Protein AF-A0A7D8YEV7-F1 (afdb_monomer_lite)

Radius of gyration: 31.37 Å; chains: 1; bounding box: 106×40×107 Å

Structure (mmCIF, N/CA/C/O backbone):
data_AF-A0A7D8YEV7-F1
#
_entry.id   AF-A0A7D8YEV7-F1
#
loop_
_atom_site.group_PDB
_atom_site.id
_atom_site.type_symbol
_atom_site.label_atom_id
_atom_site.label_alt_id
_atom_site.label_comp_id
_atom_site.label_asym_id
_atom_site.label_entity_id
_atom_site.label_seq_id
_atom_site.pdbx_PDB_ins_code
_atom_site.Cartn_x
_atom_site.Cartn_y
_atom_site.Cartn_z
_atom_site.occupancy
_atom_site.B_iso_or_equiv
_atom_site.auth_seq_id
_atom_site.auth_comp_id
_atom_site.auth_asym_id
_atom_site.auth_atom_id
_atom_site.pdbx_PDB_model_num
ATOM 1 N N . MET A 1 1 ? 70.177 9.211 -31.926 1.00 50.34 1 MET A N 1
ATOM 2 C CA . MET A 1 1 ? 69.104 8.353 -31.381 1.00 50.34 1 MET A CA 1
ATOM 3 C C . MET A 1 1 ? 67.856 9.201 -31.429 1.00 50.34 1 MET A C 1
ATOM 5 O O . MET A 1 1 ? 67.597 9.926 -30.484 1.00 50.34 1 MET A O 1
ATOM 9 N N . ASP A 1 2 ? 67.185 9.219 -32.575 1.00 47.00 2 ASP A N 1
ATOM 10 C CA . ASP A 1 2 ? 66.066 10.121 -32.819 1.00 47.00 2 ASP A CA 1
ATOM 11 C C . ASP A 1 2 ? 64.893 9.353 -33.419 1.00 47.00 2 ASP A C 1
ATOM 13 O O . ASP A 1 2 ? 65.053 8.596 -34.374 1.00 47.00 2 ASP A O 1
ATOM 17 N N . GLN A 1 3 ? 63.742 9.628 -32.809 1.00 48.22 3 GLN A N 1
ATOM 18 C CA . GLN A 1 3 ? 62.422 9.726 -33.424 1.00 48.22 3 GLN A CA 1
ATOM 19 C C . GLN A 1 3 ? 61.813 8.424 -33.940 1.00 48.22 3 GLN A C 1
ATOM 21 O O . GLN A 1 3 ? 61.695 8.164 -35.135 1.00 48.22 3 GLN A O 1
ATOM 26 N N . GLY A 1 4 ? 61.315 7.648 -32.972 1.00 55.19 4 GLY A N 1
ATOM 27 C CA . GLY A 1 4 ? 60.188 6.753 -33.196 1.00 55.19 4 GLY A CA 1
ATOM 28 C C . GLY A 1 4 ? 58.985 7.562 -33.682 1.00 55.19 4 GLY A C 1
ATOM 29 O O . GLY A 1 4 ? 58.516 8.476 -33.009 1.00 55.19 4 GLY A O 1
ATOM 30 N N . THR A 1 5 ? 58.548 7.226 -34.885 1.00 62.34 5 THR A N 1
ATOM 31 C CA . THR A 1 5 ? 57.395 7.741 -35.613 1.00 62.34 5 THR A CA 1
ATOM 32 C C . THR A 1 5 ? 56.126 7.712 -34.762 1.00 62.34 5 THR A C 1
ATOM 34 O O . THR A 1 5 ? 55.562 6.651 -34.493 1.00 62.34 5 THR A O 1
ATOM 37 N N . SER A 1 6 ? 55.643 8.896 -34.381 1.00 62.72 6 SER A N 1
ATOM 38 C CA . SER A 1 6 ? 54.253 9.096 -33.978 1.00 62.72 6 SER A CA 1
ATOM 39 C C . SER A 1 6 ? 53.370 8.715 -35.162 1.00 62.72 6 SER A C 1
ATOM 41 O O . SER A 1 6 ? 53.312 9.421 -36.166 1.00 62.72 6 SER A O 1
ATOM 43 N N . ALA A 1 7 ? 52.738 7.547 -35.080 1.00 64.94 7 ALA A N 1
ATOM 44 C CA . ALA A 1 7 ? 51.663 7.178 -35.980 1.00 64.94 7 ALA A CA 1
ATOM 45 C C . ALA A 1 7 ? 50.478 8.093 -35.662 1.00 64.94 7 ALA A C 1
ATOM 47 O O . ALA A 1 7 ? 49.671 7.794 -34.781 1.00 64.94 7 ALA A O 1
ATOM 48 N N . ASP A 1 8 ? 50.417 9.234 -36.345 1.00 64.25 8 ASP A N 1
ATOM 49 C CA . ASP A 1 8 ? 49.258 10.112 -36.335 1.00 64.25 8 ASP A CA 1
ATOM 50 C C . ASP A 1 8 ? 48.075 9.315 -36.890 1.00 64.25 8 ASP A C 1
ATOM 52 O O . ASP A 1 8 ? 47.924 9.103 -38.095 1.00 64.25 8 ASP A O 1
ATOM 56 N N . GLY A 1 9 ? 47.276 8.778 -35.969 1.00 67.38 9 GLY A N 1
ATOM 57 C CA . GLY A 1 9 ? 46.066 8.032 -36.263 1.00 67.38 9 GLY A CA 1
ATOM 58 C C . GLY A 1 9 ? 45.050 8.957 -36.912 1.00 67.38 9 GLY A C 1
ATOM 59 O O . GLY A 1 9 ? 44.252 9.593 -36.225 1.00 67.38 9 GLY A O 1
ATOM 60 N N . VAL A 1 10 ? 45.083 9.031 -38.241 1.00 71.19 10 VAL A N 1
ATOM 61 C CA . VAL A 1 10 ? 44.036 9.656 -39.046 1.00 71.19 10 VAL A CA 1
ATOM 62 C C . VAL A 1 10 ? 42.760 8.856 -38.808 1.00 71.19 10 VAL A C 1
ATOM 64 O O . VAL A 1 10 ? 42.564 7.791 -39.389 1.00 71.19 10 VAL A O 1
ATOM 67 N N . ASN A 1 11 ? 41.907 9.340 -37.904 1.00 75.69 11 ASN A N 1
ATOM 68 C CA . ASN A 1 11 ? 40.571 8.793 -37.723 1.00 75.69 11 ASN A CA 1
ATOM 69 C C . ASN A 1 11 ? 39.794 9.047 -39.020 1.00 75.69 11 ASN A C 1
ATOM 71 O O . ASN A 1 11 ? 39.564 10.212 -39.350 1.00 75.69 11 ASN A O 1
ATOM 75 N N . PRO A 1 12 ? 39.400 8.007 -39.776 1.00 81.69 12 PRO A N 1
ATOM 76 C CA . PRO A 1 12 ? 38.602 8.216 -40.969 1.00 81.69 12 PRO A CA 1
ATOM 77 C C . PRO A 1 12 ? 37.263 8.812 -40.537 1.00 81.69 12 PRO A C 1
ATOM 79 O O . PRO A 1 12 ? 36.476 8.168 -39.839 1.00 81.69 12 PRO A O 1
ATOM 82 N N . GLU A 1 13 ? 37.010 10.063 -40.921 1.00 85.00 13 GLU A N 1
ATOM 83 C CA . GLU A 1 13 ? 35.717 10.688 -40.686 1.00 85.00 13 GLU A CA 1
ATOM 84 C C . GLU A 1 13 ? 34.653 9.897 -41.447 1.00 85.00 13 GLU A C 1
ATOM 86 O O . GLU A 1 13 ? 34.593 9.890 -42.677 1.00 85.00 13 GLU A O 1
ATOM 91 N N . LEU A 1 14 ? 33.819 9.178 -40.695 1.00 88.31 14 LEU A N 1
ATOM 92 C CA . LEU A 1 14 ? 32.700 8.436 -41.254 1.00 88.31 14 LEU A CA 1
ATOM 93 C C . LEU A 1 14 ? 31.792 9.395 -42.042 1.00 88.31 14 LEU A C 1
ATOM 95 O O . LEU A 1 14 ? 31.366 10.417 -41.486 1.00 88.31 14 LEU A O 1
ATOM 99 N N . PRO A 1 15 ? 31.434 9.057 -43.294 1.00 93.94 15 PRO A N 1
ATOM 100 C CA . PRO A 1 15 ? 30.550 9.882 -44.101 1.00 93.94 15 PRO A CA 1
ATOM 101 C C . PRO A 1 15 ? 29.225 10.164 -43.382 1.00 93.94 15 PRO A C 1
ATOM 103 O O . PRO A 1 15 ? 28.629 9.274 -42.773 1.00 93.94 15 PRO A O 1
ATOM 106 N N . TRP A 1 16 ? 28.728 11.399 -43.473 1.00 94.44 16 TRP A N 1
ATOM 107 C CA . TRP A 1 16 ? 27.540 11.859 -42.738 1.00 94.44 16 TRP A CA 1
ATOM 108 C C . TRP A 1 16 ? 26.279 11.005 -42.977 1.00 94.44 16 TRP A C 1
ATOM 110 O O . TRP A 1 16 ? 25.460 10.857 -42.069 1.00 94.44 16 TRP A O 1
ATOM 120 N N . TYR A 1 17 ? 26.137 10.388 -44.154 1.00 94.12 17 TYR A N 1
ATOM 121 C CA . TYR A 1 17 ? 24.987 9.542 -44.489 1.00 94.12 17 TYR A CA 1
ATOM 122 C C . TYR A 1 17 ? 24.931 8.241 -43.670 1.00 94.12 17 TYR A C 1
ATOM 124 O O . TYR A 1 17 ? 23.837 7.759 -43.384 1.00 94.12 17 TYR A O 1
ATOM 132 N N . TRP A 1 18 ? 26.070 7.702 -43.211 1.00 95.44 18 TRP A N 1
ATOM 133 C CA . TRP A 1 18 ? 26.092 6.534 -42.318 1.00 95.44 18 TRP A CA 1
ATOM 134 C C . TRP A 1 18 ? 25.473 6.846 -40.956 1.00 95.44 18 TRP A C 1
ATOM 136 O O . TRP A 1 18 ? 24.795 5.998 -40.374 1.00 95.44 18 TRP A O 1
ATOM 146 N N . LYS A 1 19 ? 25.641 8.082 -40.469 1.00 93.12 19 LYS A N 1
ATOM 147 C CA . LYS A 1 19 ? 25.003 8.544 -39.228 1.00 93.12 19 LYS A CA 1
ATOM 148 C C . LYS A 1 19 ? 23.480 8.576 -39.386 1.00 93.12 19 LYS A C 1
ATOM 150 O O . LYS A 1 19 ? 22.769 8.078 -38.518 1.00 93.12 19 LYS A O 1
ATOM 155 N N . LEU A 1 20 ? 22.980 9.093 -40.513 1.00 95.81 20 LEU A N 1
ATOM 156 C CA . LEU A 1 20 ? 21.541 9.114 -40.803 1.00 95.81 20 LEU A CA 1
ATOM 157 C C . LEU A 1 20 ? 20.961 7.712 -40.976 1.00 95.81 20 LEU A C 1
ATOM 159 O O . LEU A 1 20 ? 19.892 7.428 -40.442 1.00 95.81 20 LEU A O 1
ATOM 163 N N . PHE A 1 21 ? 21.678 6.830 -41.671 1.00 96.38 21 PHE A N 1
ATOM 164 C CA . PHE A 1 21 ? 21.272 5.438 -41.825 1.00 96.38 21 PHE A CA 1
ATOM 165 C C . PHE A 1 21 ? 21.187 4.724 -40.469 1.00 96.38 21 PHE A C 1
ATOM 167 O O . PHE A 1 21 ? 20.201 4.045 -40.190 1.00 96.38 21 PHE A O 1
ATOM 174 N N . GLY A 1 22 ? 22.167 4.950 -39.587 1.00 96.38 22 GLY A N 1
ATOM 175 C CA . GLY A 1 22 ? 22.148 4.434 -38.219 1.00 96.38 22 GLY A CA 1
ATOM 176 C C . GLY A 1 22 ? 20.935 4.916 -37.418 1.00 96.38 22 GLY A C 1
ATOM 177 O O . GLY A 1 22 ? 20.276 4.108 -36.770 1.00 96.38 22 GLY A O 1
ATOM 178 N N . ILE A 1 23 ? 20.588 6.205 -37.506 1.00 96.38 23 ILE A N 1
ATOM 179 C CA . ILE A 1 23 ? 19.400 6.763 -36.835 1.00 96.38 23 ILE A CA 1
ATOM 180 C C . ILE A 1 23 ? 18.112 6.160 -37.406 1.00 96.38 23 ILE A C 1
ATOM 182 O O . ILE A 1 23 ? 17.235 5.755 -36.643 1.00 96.38 23 ILE A O 1
ATOM 186 N N . LEU A 1 24 ? 18.005 6.065 -38.734 1.00 97.50 24 LEU A N 1
ATOM 187 C CA . LEU A 1 24 ? 16.831 5.511 -39.406 1.00 97.50 24 LEU A CA 1
ATOM 188 C C . LEU A 1 24 ? 16.603 4.039 -39.030 1.00 97.50 24 LEU A C 1
ATOM 190 O O . LEU A 1 24 ? 15.460 3.637 -38.830 1.00 97.50 24 LEU A O 1
ATOM 194 N N . LEU A 1 25 ? 17.678 3.257 -38.880 1.00 97.06 25 LEU A N 1
ATOM 195 C CA . LEU A 1 25 ? 17.616 1.859 -38.444 1.00 97.06 25 LEU A CA 1
ATOM 196 C C . LEU A 1 25 ? 17.337 1.724 -36.936 1.00 97.06 25 LEU A C 1
ATOM 198 O O . LEU A 1 25 ? 16.612 0.824 -36.517 1.00 97.06 25 LEU A O 1
ATOM 202 N N . ALA A 1 26 ? 17.884 2.621 -36.112 1.00 97.12 26 ALA A N 1
ATOM 203 C CA . ALA A 1 26 ? 17.688 2.601 -34.663 1.00 97.12 26 ALA A CA 1
ATOM 204 C C . ALA A 1 26 ? 16.265 3.008 -34.252 1.00 97.12 26 ALA A C 1
ATOM 206 O O . ALA A 1 26 ? 15.732 2.479 -33.278 1.00 97.12 26 ALA A O 1
ATOM 207 N N . LEU A 1 27 ? 15.626 3.918 -34.991 1.00 97.25 27 LEU A N 1
ATOM 208 C CA . LEU A 1 27 ? 14.299 4.443 -34.667 1.00 97.25 27 LEU A CA 1
ATOM 209 C C . LEU A 1 27 ? 13.210 3.359 -34.501 1.00 97.25 27 LEU A C 1
ATOM 211 O O . LEU A 1 27 ? 12.571 3.347 -33.445 1.00 97.25 27 LEU A O 1
ATOM 215 N N . PRO A 1 28 ? 12.991 2.415 -35.441 1.00 97.31 28 PRO A N 1
ATOM 216 C CA . PRO A 1 28 ? 12.002 1.353 -35.251 1.00 97.31 28 PRO A CA 1
ATOM 217 C C . PRO A 1 28 ? 12.353 0.435 -34.074 1.00 97.31 28 PRO A C 1
ATOM 219 O O . PRO A 1 28 ? 11.456 0.018 -33.345 1.00 97.31 28 PRO A O 1
ATOM 222 N N . ILE A 1 29 ? 13.641 0.172 -33.826 1.00 97.56 29 ILE A N 1
ATOM 223 C CA . ILE A 1 29 ? 14.089 -0.641 -32.685 1.00 97.56 29 ILE A CA 1
ATOM 224 C C . ILE A 1 29 ? 13.716 0.049 -31.369 1.00 97.56 29 ILE A C 1
ATOM 226 O O . ILE A 1 29 ? 13.117 -0.571 -30.491 1.00 97.56 29 ILE A O 1
ATOM 230 N N . VAL A 1 30 ? 14.005 1.347 -31.245 1.00 97.62 30 VAL A N 1
ATOM 231 C CA . VAL A 1 30 ? 13.650 2.144 -30.062 1.00 97.62 30 VAL A CA 1
ATOM 232 C C . VAL A 1 30 ? 12.132 2.172 -29.852 1.00 97.62 30 VAL A C 1
ATOM 234 O O . VAL A 1 30 ? 11.673 2.024 -28.719 1.00 97.62 30 VAL A O 1
ATOM 237 N N . LEU A 1 31 ? 11.339 2.305 -30.920 1.00 97.88 31 LEU A N 1
ATOM 238 C CA . LEU A 1 31 ? 9.873 2.278 -30.836 1.00 97.88 31 LEU A CA 1
ATOM 239 C C . LEU A 1 31 ? 9.334 0.916 -30.380 1.00 97.88 31 LEU A C 1
ATOM 241 O O . LEU A 1 31 ? 8.445 0.869 -29.525 1.00 97.88 31 LEU A O 1
ATOM 245 N N . VAL A 1 32 ? 9.892 -0.186 -30.888 1.00 98.06 32 VAL A N 1
ATOM 246 C CA . VAL A 1 32 ? 9.525 -1.542 -30.455 1.00 98.06 32 VAL A CA 1
ATOM 247 C C . VAL A 1 32 ? 9.880 -1.748 -28.983 1.00 98.06 32 VAL A C 1
ATOM 249 O O . VAL A 1 32 ? 9.021 -2.161 -28.207 1.00 98.06 32 VAL A O 1
ATOM 252 N N . LEU A 1 33 ? 11.097 -1.391 -28.562 1.00 97.44 33 LEU A N 1
ATOM 253 C CA . LEU A 1 33 ? 11.527 -1.514 -27.164 1.00 97.44 33 LEU A CA 1
ATOM 254 C C . LEU A 1 33 ? 10.670 -0.667 -26.217 1.00 97.44 33 LEU A C 1
ATOM 256 O O . LEU A 1 33 ? 10.281 -1.136 -25.147 1.00 97.44 33 LEU A O 1
ATOM 260 N N . ARG A 1 34 ? 10.322 0.561 -26.617 1.00 97.00 34 ARG A N 1
ATOM 261 C CA . ARG A 1 34 ? 9.429 1.432 -25.843 1.00 97.00 34 ARG A CA 1
ATOM 262 C C . ARG A 1 34 ? 8.039 0.817 -25.696 1.00 97.00 34 ARG A C 1
ATOM 264 O O . ARG A 1 34 ? 7.501 0.801 -24.592 1.00 97.00 34 ARG A O 1
ATOM 271 N N . THR A 1 35 ? 7.481 0.292 -26.783 1.00 97.44 35 THR A N 1
ATOM 272 C CA . THR A 1 35 ? 6.171 -0.376 -26.776 1.00 97.44 35 THR A CA 1
ATOM 273 C C . THR A 1 35 ? 6.186 -1.609 -25.875 1.00 97.44 35 THR A C 1
ATOM 275 O O . THR A 1 35 ? 5.314 -1.758 -25.024 1.00 97.44 35 THR A O 1
ATOM 278 N N . LEU A 1 36 ? 7.217 -2.451 -25.987 1.00 97.44 36 LEU A N 1
ATOM 279 C CA . LEU A 1 36 ? 7.385 -3.623 -25.128 1.00 97.44 36 LEU A CA 1
ATOM 280 C C . LEU A 1 36 ? 7.497 -3.238 -23.650 1.00 97.44 36 LEU A C 1
ATOM 282 O O . LEU A 1 36 ? 6.844 -3.857 -22.815 1.00 97.44 36 LEU A O 1
ATOM 286 N N . SER A 1 37 ? 8.262 -2.195 -23.322 1.00 94.88 37 SER A N 1
ATOM 287 C CA . SER A 1 37 ? 8.379 -1.694 -21.947 1.0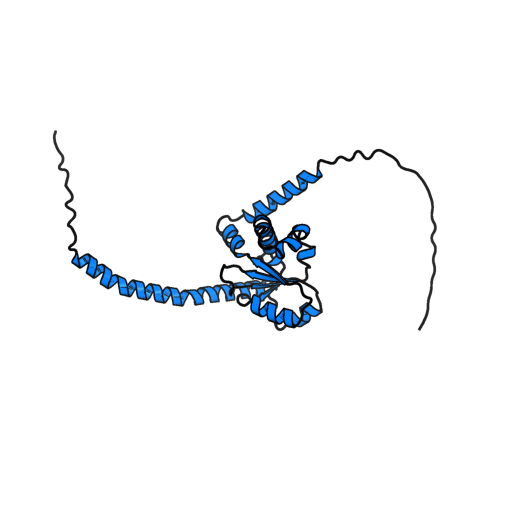0 94.88 37 SER A CA 1
ATOM 288 C C . SER A 1 37 ? 7.019 -1.271 -21.374 1.00 94.88 37 SER A C 1
ATOM 290 O O . SER A 1 37 ? 6.657 -1.683 -20.270 1.00 94.88 37 SER A O 1
ATOM 292 N N . LEU A 1 38 ? 6.214 -0.540 -22.157 1.00 94.56 38 LEU A N 1
ATOM 293 C CA . LEU A 1 38 ? 4.859 -0.137 -21.761 1.00 94.56 38 LEU A CA 1
ATOM 294 C C . LEU A 1 38 ? 3.922 -1.336 -21.556 1.00 94.56 38 LEU A C 1
ATOM 296 O O . LEU A 1 38 ? 3.113 -1.319 -20.632 1.00 94.56 38 LEU A O 1
ATOM 300 N N . CYS A 1 39 ? 4.044 -2.389 -22.368 1.00 95.06 39 CYS A N 1
ATOM 301 C CA . CYS A 1 39 ? 3.252 -3.611 -22.207 1.00 95.06 39 CYS A CA 1
ATOM 302 C C . CYS A 1 39 ? 3.691 -4.461 -21.004 1.00 95.06 39 CYS A C 1
ATOM 304 O O . CYS A 1 39 ? 2.854 -5.080 -20.349 1.00 95.06 39 CYS A O 1
ATOM 306 N N . LEU A 1 40 ? 4.991 -4.508 -20.701 1.00 95.12 40 LEU A N 1
ATOM 307 C CA . LEU A 1 40 ? 5.533 -5.320 -19.607 1.00 95.12 40 LEU A CA 1
ATOM 308 C C . LEU A 1 40 ? 5.338 -4.676 -18.231 1.00 95.12 40 LEU A C 1
ATOM 310 O O . LEU A 1 40 ? 5.218 -5.390 -17.234 1.00 95.12 40 LEU A O 1
ATOM 314 N N . TRP A 1 41 ? 5.272 -3.346 -18.162 1.00 91.75 41 TRP A N 1
ATOM 315 C CA . TRP A 1 41 ? 5.078 -2.614 -16.912 1.00 91.75 41 TRP A CA 1
ATOM 316 C C . TRP A 1 41 ? 3.837 -3.053 -16.099 1.00 91.75 41 TRP A C 1
ATOM 318 O O . TRP A 1 41 ? 4.016 -3.437 -14.937 1.00 91.75 41 TRP A O 1
ATOM 328 N N . PRO A 1 42 ? 2.607 -3.111 -16.659 1.00 88.12 42 PRO A N 1
ATOM 329 C CA . PRO A 1 42 ? 1.428 -3.549 -15.907 1.00 88.12 42 PRO A CA 1
ATOM 330 C C . PRO A 1 42 ? 1.492 -5.029 -15.512 1.00 88.12 42 PRO A C 1
ATOM 332 O O . PRO A 1 42 ? 0.995 -5.400 -14.450 1.00 88.12 42 PRO A O 1
ATOM 335 N N . ILE A 1 43 ? 2.136 -5.877 -16.324 1.00 92.06 43 ILE A N 1
ATOM 336 C CA . ILE A 1 43 ? 2.326 -7.299 -16.008 1.00 92.06 43 ILE A CA 1
ATOM 337 C C . ILE A 1 43 ? 3.225 -7.433 -14.777 1.00 92.06 43 ILE A C 1
ATOM 339 O O . ILE A 1 43 ? 2.877 -8.139 -13.830 1.00 92.06 43 ILE A O 1
ATOM 343 N N . ASN A 1 44 ? 4.352 -6.717 -14.750 1.00 88.94 44 ASN A N 1
ATOM 344 C CA . ASN A 1 44 ? 5.259 -6.732 -13.608 1.00 88.94 44 ASN A CA 1
ATOM 345 C C . ASN A 1 44 ? 4.559 -6.220 -12.338 1.00 88.94 44 ASN A C 1
ATOM 347 O O . ASN A 1 44 ? 4.582 -6.896 -11.309 1.00 88.94 44 ASN A O 1
ATOM 351 N N . ALA A 1 45 ? 3.843 -5.094 -12.428 1.00 85.06 45 ALA A N 1
ATOM 352 C CA . ALA A 1 45 ? 3.051 -4.564 -11.319 1.00 85.06 45 ALA A CA 1
ATOM 353 C C . ALA A 1 45 ? 2.044 -5.609 -10.798 1.00 85.06 45 ALA A C 1
ATOM 355 O O . ALA A 1 45 ? 2.050 -5.951 -9.615 1.00 85.06 45 ALA A O 1
ATOM 356 N N . PHE A 1 46 ? 1.264 -6.221 -11.695 1.00 87.50 46 PHE A N 1
ATOM 357 C CA . PHE A 1 46 ? 0.289 -7.254 -11.345 1.00 87.50 46 PHE A CA 1
ATOM 358 C C . PHE A 1 46 ? 0.921 -8.476 -10.662 1.00 87.50 46 PHE A C 1
ATOM 360 O O . PHE A 1 46 ? 0.397 -8.971 -9.659 1.00 87.50 46 PHE A O 1
ATOM 367 N N . THR A 1 47 ? 2.063 -8.959 -11.162 1.00 90.62 47 THR A N 1
ATOM 368 C CA . THR A 1 47 ? 2.762 -10.102 -10.551 1.00 90.62 47 THR A CA 1
ATOM 369 C C . THR A 1 47 ? 3.271 -9.785 -9.145 1.00 90.62 47 THR A C 1
ATOM 371 O O . THR A 1 47 ? 3.115 -10.623 -8.250 1.00 90.62 47 THR A O 1
ATOM 374 N N . ARG A 1 48 ? 3.790 -8.570 -8.909 1.00 86.75 48 ARG A N 1
ATOM 375 C CA . ARG A 1 48 ? 4.179 -8.107 -7.569 1.00 86.75 48 ARG A CA 1
ATOM 376 C C . ARG A 1 48 ? 2.974 -8.088 -6.628 1.00 86.75 48 ARG A C 1
ATOM 378 O O . ARG A 1 48 ? 3.055 -8.673 -5.551 1.00 86.75 48 ARG A O 1
ATOM 385 N N . PHE A 1 49 ? 1.823 -7.572 -7.063 1.00 85.62 49 PHE A N 1
ATOM 386 C CA . PHE A 1 49 ? 0.602 -7.557 -6.239 1.00 85.62 49 PHE A CA 1
ATOM 387 C C . PHE A 1 49 ? 0.092 -8.950 -5.890 1.00 85.62 49 PHE A C 1
ATOM 389 O O . PHE A 1 49 ? -0.285 -9.222 -4.746 1.00 85.62 49 PHE A O 1
ATOM 396 N N . MET A 1 50 ? 0.093 -9.864 -6.859 1.00 89.69 50 MET A N 1
ATOM 397 C CA . MET A 1 50 ? -0.322 -11.244 -6.617 1.00 89.69 50 MET A CA 1
ATOM 398 C C . MET A 1 50 ? 0.632 -11.960 -5.658 1.00 89.69 50 MET A C 1
ATOM 400 O O . MET A 1 50 ? 0.175 -12.713 -4.792 1.00 89.69 50 MET A O 1
ATOM 404 N N . SER A 1 51 ? 1.935 -11.697 -5.773 1.00 90.94 51 SER A N 1
ATOM 405 C CA . SER A 1 51 ? 2.949 -12.205 -4.848 1.00 90.94 51 SER A CA 1
ATOM 406 C C . SER A 1 51 ? 2.738 -11.675 -3.427 1.00 90.94 51 SER A C 1
ATOM 408 O O . SER A 1 51 ? 2.638 -12.469 -2.489 1.00 90.94 51 SER A O 1
ATOM 410 N N . GLU A 1 52 ? 2.560 -10.361 -3.263 1.00 89.44 52 GLU A N 1
ATOM 411 C CA . GLU A 1 52 ? 2.329 -9.724 -1.960 1.00 89.44 52 GLU A CA 1
ATOM 412 C C . GLU A 1 52 ? 1.062 -10.256 -1.291 1.00 89.44 52 GLU A C 1
ATOM 414 O O . GLU A 1 52 ? 1.099 -10.715 -0.149 1.00 89.44 52 GLU A O 1
ATOM 419 N N . ARG A 1 53 ? -0.055 -10.312 -2.025 1.00 91.38 53 ARG A N 1
ATOM 420 C CA . ARG A 1 53 ? -1.314 -10.862 -1.506 1.00 91.38 53 ARG A CA 1
ATOM 421 C C . ARG A 1 53 ? -1.169 -12.327 -1.102 1.00 91.38 53 ARG A C 1
ATOM 423 O O . ARG A 1 53 ? -1.743 -12.752 -0.099 1.00 91.38 53 ARG A O 1
ATOM 430 N N . ARG A 1 54 ? -0.414 -13.121 -1.869 1.00 93.31 54 ARG A N 1
ATOM 431 C CA . ARG A 1 54 ? -0.140 -14.525 -1.535 1.00 93.31 54 ARG A CA 1
ATOM 432 C C . ARG A 1 54 ? 0.728 -14.642 -0.285 1.00 93.31 54 ARG A C 1
ATOM 434 O O . ARG A 1 54 ? 0.441 -15.502 0.545 1.00 93.31 54 ARG A O 1
ATOM 441 N N . SER A 1 55 ? 1.737 -13.788 -0.139 1.00 93.62 55 SER A N 1
ATOM 442 C CA . SER A 1 55 ? 2.581 -13.720 1.057 1.00 93.62 55 SER A CA 1
ATOM 443 C C . SER A 1 55 ? 1.749 -13.377 2.298 1.00 93.62 55 SER A C 1
ATOM 445 O O . SER A 1 55 ? 1.733 -14.141 3.261 1.00 93.62 55 SER A O 1
ATOM 447 N N . MET A 1 56 ? 0.922 -12.331 2.223 1.00 94.56 56 MET A N 1
ATOM 448 C CA . MET A 1 56 ? 0.034 -11.912 3.316 1.00 94.56 56 MET A CA 1
ATOM 449 C C . MET A 1 56 ? -0.970 -12.988 3.715 1.00 94.56 56 MET A C 1
ATOM 451 O O . MET A 1 56 ? -1.215 -13.213 4.897 1.00 94.56 56 MET A O 1
ATOM 455 N N . ARG A 1 57 ? -1.528 -13.709 2.735 1.00 95.06 57 ARG A N 1
ATOM 456 C CA . ARG A 1 57 ? -2.398 -14.863 3.003 1.00 95.06 57 ARG A CA 1
ATOM 457 C C . ARG A 1 57 ? -1.675 -15.964 3.767 1.00 95.06 57 ARG A C 1
ATOM 459 O O . ARG A 1 57 ? -2.258 -16.517 4.692 1.00 95.06 57 ARG A O 1
ATOM 466 N N . ARG A 1 58 ? -0.429 -16.278 3.398 1.00 96.12 58 ARG A N 1
ATOM 467 C CA . ARG A 1 58 ? 0.382 -17.290 4.099 1.00 96.12 58 ARG A CA 1
ATOM 468 C C . ARG A 1 58 ? 0.671 -16.888 5.543 1.00 96.12 58 ARG A C 1
ATOM 470 O O . ARG A 1 58 ? 0.706 -17.756 6.402 1.00 96.12 58 ARG A O 1
ATOM 477 N N . GLN A 1 59 ? 0.820 -15.593 5.805 1.00 96.12 59 GLN A N 1
ATOM 478 C CA . GLN A 1 59 ? 1.020 -15.047 7.148 1.00 96.12 59 GLN A CA 1
ATOM 479 C C . GLN A 1 59 ? -0.285 -14.892 7.952 1.00 96.12 59 GLN A C 1
ATOM 481 O O . GLN A 1 59 ? -0.249 -14.423 9.082 1.00 96.12 59 GLN A O 1
ATOM 486 N N . GLY A 1 60 ? -1.452 -15.228 7.384 1.00 96.44 60 GLY A N 1
ATOM 487 C CA . GLY A 1 60 ? -2.749 -14.997 8.035 1.00 96.44 60 GLY A CA 1
ATOM 488 C C . GLY A 1 60 ? -3.155 -13.518 8.123 1.00 96.44 60 GLY A C 1
ATOM 489 O O . GLY A 1 60 ? -4.163 -13.193 8.739 1.00 96.44 60 GLY A O 1
ATOM 490 N N . ARG A 1 61 ? -2.412 -12.622 7.465 1.00 96.38 61 ARG A N 1
ATOM 491 C CA . ARG A 1 61 ? -2.603 -11.164 7.479 1.00 96.38 61 ARG A CA 1
ATOM 492 C C . ARG A 1 61 ? -3.421 -10.647 6.298 1.00 96.38 61 ARG A C 1
ATOM 494 O O . ARG A 1 61 ? -3.389 -9.464 5.987 1.00 96.38 61 ARG A O 1
ATOM 501 N N . TYR A 1 62 ? -4.149 -11.518 5.607 1.00 97.00 62 TYR A N 1
ATOM 502 C CA . TYR A 1 62 ? -5.060 -11.124 4.535 1.00 97.00 62 TYR A CA 1
ATOM 503 C C . TYR A 1 62 ? -6.507 -11.332 4.975 1.00 97.00 62 TYR A C 1
ATOM 505 O O . TYR A 1 62 ? -6.925 -12.473 5.190 1.00 97.00 62 TYR A O 1
ATOM 513 N N . LEU A 1 63 ? -7.281 -10.250 5.049 1.00 96.44 63 LEU A N 1
ATOM 514 C CA . LEU A 1 63 ? -8.685 -10.294 5.443 1.00 96.44 63 LEU A CA 1
ATOM 515 C C . LEU A 1 63 ? -9.570 -10.075 4.204 1.00 96.44 63 LEU A C 1
ATOM 517 O O . LEU A 1 63 ? -9.658 -8.960 3.688 1.00 96.44 63 LEU A O 1
ATOM 521 N N . PRO A 1 64 ? -10.213 -11.132 3.669 1.00 95.12 64 PRO A N 1
ATOM 522 C CA . PRO A 1 64 ? -11.070 -10.991 2.501 1.00 95.12 64 PRO A CA 1
ATOM 523 C C . PRO A 1 64 ? -12.302 -10.143 2.827 1.00 95.12 64 PRO A C 1
ATOM 525 O O . PRO A 1 64 ? -12.881 -10.251 3.908 1.00 95.12 64 PRO A O 1
ATOM 528 N N . MET A 1 65 ? -12.766 -9.380 1.837 1.00 93.25 65 MET A N 1
ATOM 529 C CA . MET A 1 65 ? -13.932 -8.497 1.965 1.00 93.25 65 MET A CA 1
ATOM 530 C C . MET A 1 65 ? -15.201 -9.227 2.441 1.00 93.25 65 MET A C 1
ATOM 532 O O . MET A 1 65 ? -16.024 -8.655 3.143 1.00 93.25 65 MET A O 1
ATOM 536 N N . SER A 1 66 ? -15.355 -10.516 2.129 1.00 94.88 66 SER A N 1
ATOM 537 C CA . SER A 1 66 ? -16.483 -11.321 2.617 1.00 94.88 66 SER A CA 1
ATOM 538 C C . SER A 1 66 ? -16.490 -11.523 4.137 1.00 94.88 66 SER A C 1
ATOM 540 O O . SER A 1 66 ? -17.557 -11.703 4.715 1.00 94.88 66 SER A O 1
ATOM 542 N N . LYS A 1 67 ? -15.322 -11.484 4.791 1.00 95.69 67 LYS A N 1
ATOM 543 C CA . LYS A 1 67 ? -15.175 -11.674 6.243 1.00 95.69 67 LYS A CA 1
ATOM 544 C C . LYS A 1 67 ? -15.092 -10.364 7.017 1.00 95.69 67 LYS A C 1
ATOM 546 O O . LYS A 1 67 ? -15.410 -10.353 8.202 1.00 95.69 67 LYS A O 1
ATOM 551 N N . ILE A 1 68 ? -14.705 -9.271 6.358 1.00 94.06 68 ILE A N 1
ATOM 552 C CA . ILE A 1 68 ? -14.445 -7.993 7.028 1.00 94.06 68 ILE A CA 1
ATOM 553 C C . ILE A 1 68 ? -15.654 -7.487 7.818 1.00 94.06 68 ILE A C 1
ATOM 555 O O . ILE A 1 68 ? -15.502 -6.963 8.912 1.00 94.06 68 ILE A O 1
ATOM 559 N N . ARG A 1 69 ? -16.869 -7.695 7.295 1.00 92.62 69 ARG A N 1
ATOM 560 C CA . ARG A 1 69 ? -18.090 -7.175 7.911 1.00 92.62 69 ARG A CA 1
ATOM 561 C C . ARG A 1 69 ? -18.336 -7.791 9.285 1.00 92.62 69 ARG A C 1
ATOM 563 O O . ARG A 1 69 ? -18.643 -7.059 10.213 1.00 92.62 69 ARG A O 1
ATOM 570 N N . ALA A 1 70 ? -18.228 -9.115 9.392 1.00 94.06 70 ALA A N 1
ATOM 571 C CA . ALA A 1 70 ? -18.372 -9.803 10.673 1.00 94.06 70 ALA A CA 1
ATOM 572 C C . ALA A 1 70 ? -17.259 -9.363 11.632 1.00 94.06 70 ALA A C 1
ATOM 574 O O . ALA A 1 70 ? -17.528 -8.990 12.767 1.00 94.06 70 ALA A O 1
ATOM 575 N N . TRP A 1 71 ? -16.031 -9.278 11.114 1.00 93.12 71 TRP A N 1
ATOM 576 C CA . TRP A 1 71 ? -14.863 -8.905 11.901 1.00 93.12 71 TRP A CA 1
ATOM 577 C C . TRP A 1 71 ? -14.962 -7.499 12.509 1.00 93.12 71 TRP A C 1
ATOM 579 O O . TRP A 1 71 ? -14.701 -7.326 13.693 1.00 93.12 71 TRP A O 1
ATOM 589 N N . MET A 1 72 ? -15.388 -6.501 11.727 1.00 94.00 72 MET A N 1
ATOM 590 C CA . MET A 1 72 ? -15.536 -5.112 12.186 1.00 94.00 72 MET A CA 1
ATOM 591 C C . MET A 1 72 ? -16.701 -4.916 13.165 1.00 94.00 72 MET A C 1
ATOM 593 O O . MET A 1 72 ? -16.703 -3.948 13.916 1.00 94.00 72 MET A O 1
ATOM 597 N N . ILE A 1 73 ? -17.701 -5.804 13.150 1.00 94.75 73 ILE A N 1
ATOM 598 C CA . ILE A 1 73 ? -18.791 -5.788 14.138 1.00 94.75 73 ILE A CA 1
ATOM 599 C C . ILE A 1 73 ? -18.300 -6.357 15.473 1.00 94.75 73 ILE A C 1
ATOM 601 O O . ILE A 1 73 ? -18.664 -5.849 16.528 1.00 94.75 73 ILE A O 1
ATOM 605 N N . GLU A 1 74 ? -17.483 -7.408 15.426 1.00 96.31 74 GLU A N 1
ATOM 606 C CA . GLU A 1 74 ? -16.956 -8.075 16.620 1.00 96.31 74 GLU A CA 1
ATOM 607 C C . GLU A 1 74 ? -15.821 -7.290 17.285 1.00 96.31 74 GLU A C 1
ATOM 609 O O . GLU A 1 74 ? -15.681 -7.327 18.508 1.00 96.31 74 GLU A O 1
ATOM 614 N N . GLN A 1 75 ? -15.000 -6.596 16.494 1.00 95.25 75 GLN A N 1
ATOM 615 C CA . GLN A 1 75 ? -13.802 -5.907 16.963 1.00 95.25 75 GLN A CA 1
ATOM 616 C C . GLN A 1 75 ? -13.796 -4.460 16.453 1.00 95.25 75 GLN A C 1
ATOM 618 O O . GLN A 1 75 ? -13.654 -4.249 15.243 1.00 95.25 75 GLN A O 1
ATOM 623 N N . PRO A 1 76 ? -13.923 -3.451 17.341 1.00 94.50 76 PRO A N 1
ATOM 624 C CA . PRO A 1 76 ? -13.649 -2.074 16.953 1.00 94.50 76 PRO A CA 1
ATOM 625 C C . PRO A 1 76 ? -12.182 -1.955 16.530 1.00 94.50 76 PRO A C 1
ATOM 627 O O . PRO A 1 76 ? -11.345 -2.759 16.932 1.00 94.50 76 PRO A O 1
ATOM 630 N N . GLY A 1 77 ? -11.872 -0.969 15.698 1.00 96.25 77 GLY A N 1
ATOM 631 C CA . GLY A 1 77 ? -10.520 -0.810 15.185 1.00 96.25 77 GLY A CA 1
A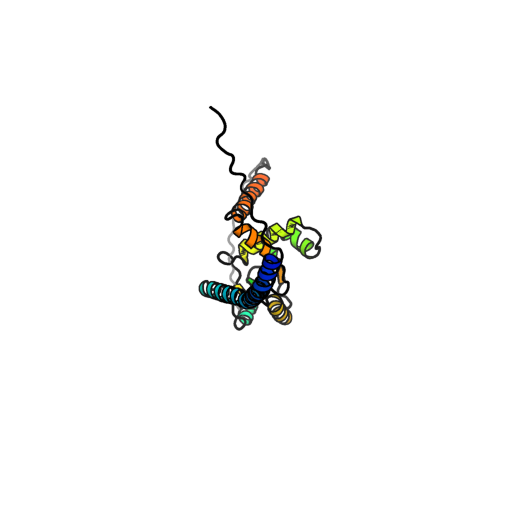TOM 632 C C . GLY A 1 77 ? -10.378 0.389 14.265 1.00 96.25 77 GLY A C 1
ATOM 633 O O . GLY A 1 77 ? -11.285 1.212 14.148 1.00 96.25 77 GLY A O 1
ATOM 634 N N . THR A 1 78 ? -9.240 0.459 13.586 1.00 97.00 78 THR A N 1
ATOM 635 C CA . THR A 1 78 ? -8.878 1.557 12.689 1.00 97.00 78 THR A CA 1
ATOM 636 C C . THR A 1 78 ? -8.633 1.041 11.276 1.00 97.00 78 THR A C 1
ATOM 638 O O . THR A 1 78 ? -7.937 0.043 11.068 1.00 97.00 78 THR A O 1
ATOM 641 N N . LEU A 1 79 ? -9.175 1.748 10.285 1.00 97.50 79 LEU A N 1
ATOM 642 C CA . LEU A 1 79 ? -8.827 1.568 8.878 1.00 97.50 79 LEU A CA 1
ATOM 643 C C . LEU A 1 79 ? -7.622 2.448 8.539 1.00 97.50 79 LEU A C 1
ATOM 645 O O . LEU A 1 79 ? -7.603 3.633 8.862 1.00 97.50 79 LEU A O 1
ATOM 649 N N . ILE A 1 80 ? -6.623 1.886 7.867 1.00 96.44 80 ILE A N 1
ATOM 650 C CA . ILE A 1 80 ? -5.432 2.612 7.423 1.00 96.44 80 ILE A CA 1
ATOM 651 C C . ILE A 1 80 ? -5.371 2.539 5.899 1.00 96.44 80 ILE A C 1
ATOM 653 O O . ILE A 1 80 ? -5.302 1.450 5.332 1.00 96.44 80 ILE A O 1
ATOM 657 N N . VAL A 1 81 ? -5.375 3.691 5.235 1.00 96.31 81 VAL A N 1
ATOM 658 C CA . VAL A 1 81 ? -5.032 3.806 3.819 1.00 96.31 81 VAL A CA 1
ATOM 659 C C . VAL A 1 81 ? -3.572 4.196 3.712 1.00 96.31 81 VAL A C 1
ATOM 661 O O . VAL A 1 81 ? -3.163 5.239 4.219 1.00 96.31 81 VAL A O 1
ATOM 664 N N . ASP A 1 82 ? -2.798 3.349 3.059 1.00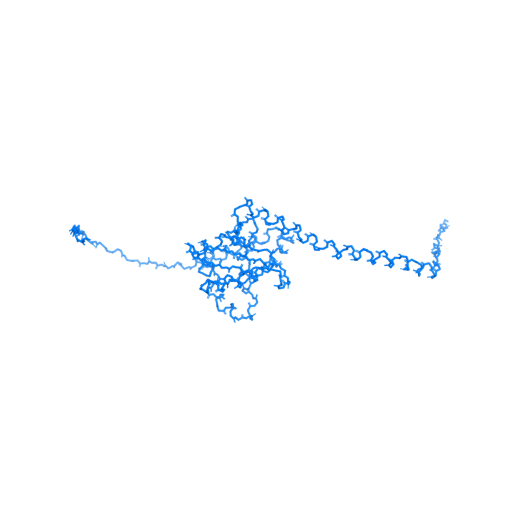 95.06 82 ASP A N 1
ATOM 665 C CA . ASP A 1 82 ? -1.376 3.546 2.851 1.00 95.06 82 ASP A CA 1
ATOM 666 C C . ASP A 1 82 ? -1.088 3.734 1.365 1.00 95.06 82 ASP A C 1
ATOM 668 O O . ASP A 1 82 ? -1.470 2.901 0.548 1.00 95.06 82 ASP A O 1
ATOM 672 N N . HIS A 1 83 ? -0.430 4.834 1.023 1.00 93.25 83 HIS A N 1
ATOM 673 C CA . HIS A 1 83 ? -0.036 5.171 -0.339 1.00 93.25 83 HIS A CA 1
ATOM 674 C C . HIS A 1 83 ? 1.462 4.851 -0.495 1.00 93.25 83 HIS A C 1
ATOM 676 O O . HIS A 1 83 ? 2.302 5.629 -0.048 1.00 93.25 83 HIS A O 1
ATOM 682 N N . PRO A 1 84 ? 1.850 3.700 -1.071 1.00 88.38 84 PRO A N 1
ATOM 683 C CA . PRO A 1 84 ? 3.264 3.348 -1.236 1.00 88.38 84 PRO A CA 1
ATOM 684 C C . PRO A 1 84 ? 3.916 4.057 -2.433 1.00 88.38 84 PRO A C 1
ATOM 686 O O . PRO A 1 84 ? 5.126 3.983 -2.619 1.00 88.38 84 PRO A O 1
ATOM 689 N N . THR A 1 85 ? 3.141 4.755 -3.266 1.00 86.88 85 THR A N 1
ATOM 690 C CA . THR A 1 85 ? 3.662 5.529 -4.400 1.00 86.88 85 THR A CA 1
ATOM 691 C C . THR A 1 85 ? 3.114 6.957 -4.378 1.00 86.88 85 THR A C 1
ATOM 693 O O . THR A 1 85 ? 2.359 7.324 -3.480 1.00 86.88 85 THR A O 1
ATOM 696 N N . LEU A 1 86 ? 3.536 7.795 -5.329 1.00 81.81 86 LEU A N 1
ATOM 697 C CA . LEU A 1 86 ? 2.948 9.125 -5.539 1.00 81.81 86 LEU A CA 1
ATOM 698 C C . LEU A 1 86 ? 1.638 9.073 -6.340 1.00 81.81 86 LEU A C 1
ATOM 700 O O . LEU A 1 86 ? 0.978 10.100 -6.472 1.00 81.81 86 LEU A O 1
ATOM 704 N N . ASP A 1 87 ? 1.287 7.908 -6.889 1.00 82.62 87 ASP A N 1
ATOM 705 C CA . ASP A 1 87 ? 0.037 7.709 -7.609 1.00 82.62 87 ASP A CA 1
ATOM 706 C C . ASP A 1 87 ? -1.119 7.599 -6.596 1.00 82.62 87 ASP A C 1
ATOM 708 O O . ASP A 1 87 ? -1.149 6.640 -5.819 1.00 82.62 87 ASP A O 1
ATOM 712 N N . PRO A 1 88 ? -2.057 8.565 -6.568 1.00 77.19 88 PRO A N 1
ATOM 713 C CA . PRO A 1 88 ? -3.166 8.563 -5.616 1.00 77.19 88 PRO A CA 1
ATOM 714 C C . PRO A 1 88 ? -4.156 7.416 -5.852 1.00 77.19 88 PRO A C 1
ATOM 716 O O . PRO A 1 88 ? -4.888 7.049 -4.931 1.00 77.19 88 PRO A O 1
ATOM 719 N N . ASP A 1 89 ? -4.177 6.840 -7.059 1.00 83.38 89 ASP A N 1
ATOM 720 C CA . ASP A 1 89 ? -5.018 5.686 -7.376 1.00 83.38 89 ASP A CA 1
ATOM 721 C C . ASP A 1 89 ? -4.413 4.381 -6.844 1.00 83.38 89 ASP A C 1
ATOM 723 O O . ASP A 1 89 ? -5.091 3.349 -6.799 1.00 83.38 89 ASP A O 1
ATOM 727 N N . PHE A 1 90 ? -3.148 4.420 -6.414 1.00 89.56 90 PHE A N 1
ATOM 728 C CA . PHE A 1 90 ? -2.415 3.273 -5.917 1.00 89.56 90 PHE A CA 1
ATOM 729 C C . PHE A 1 90 ? -2.307 3.288 -4.389 1.00 89.56 90 PHE A C 1
ATOM 731 O O . PHE A 1 90 ? -1.334 3.773 -3.809 1.00 89.56 90 PHE A O 1
ATOM 738 N N . ALA A 1 91 ? -3.305 2.689 -3.736 1.00 93.88 91 ALA A N 1
ATOM 739 C CA . ALA A 1 91 ? -3.403 2.653 -2.283 1.00 93.88 91 ALA A CA 1
ATOM 740 C C . ALA A 1 91 ? -3.663 1.246 -1.732 1.00 93.88 91 ALA A C 1
ATOM 742 O O . ALA A 1 91 ? -4.460 0.458 -2.255 1.00 93.88 91 ALA A O 1
ATOM 743 N N . TYR A 1 92 ? -3.039 0.946 -0.601 1.00 95.62 92 TYR A N 1
ATOM 744 C CA . TYR A 1 92 ? -3.318 -0.229 0.210 1.00 95.62 92 TYR A CA 1
ATOM 745 C C . TYR A 1 92 ? -4.347 0.123 1.280 1.00 95.62 92 TYR A C 1
ATOM 747 O O . TYR A 1 92 ? -4.237 1.145 1.950 1.00 95.62 92 TYR A O 1
ATOM 755 N N . ALA A 1 93 ? -5.346 -0.736 1.456 1.00 97.00 93 ALA A N 1
ATOM 756 C CA . ALA A 1 93 ? -6.270 -0.655 2.577 1.00 97.00 93 ALA A CA 1
ATOM 757 C C . ALA A 1 93 ? -5.903 -1.721 3.598 1.00 97.00 93 ALA A C 1
ATOM 759 O O . ALA A 1 93 ? -5.895 -2.917 3.290 1.00 97.00 93 ALA A O 1
ATOM 760 N N . TRP A 1 94 ? -5.657 -1.275 4.818 1.00 97.62 94 TRP A N 1
ATOM 761 C CA . TRP A 1 94 ? -5.347 -2.107 5.961 1.00 97.62 94 TRP A CA 1
ATOM 762 C C . TRP A 1 94 ? -6.398 -1.914 7.051 1.00 97.62 94 TRP A C 1
ATOM 764 O O . TRP A 1 94 ? -7.000 -0.848 7.177 1.00 97.62 94 TRP A O 1
ATOM 774 N N . TRP A 1 95 ? -6.596 -2.942 7.863 1.00 97.69 95 TRP A N 1
ATOM 775 C CA . TRP A 1 95 ? -7.426 -2.887 9.059 1.00 97.69 95 TRP A CA 1
ATOM 776 C C . TRP A 1 95 ? -6.637 -3.399 10.258 1.00 97.69 95 TRP A C 1
ATOM 778 O O . TRP A 1 95 ? -5.898 -4.377 10.147 1.00 97.69 95 TRP A O 1
ATOM 788 N N . THR A 1 96 ? -6.795 -2.749 11.403 1.00 97.56 96 THR A N 1
ATOM 789 C CA . THR A 1 96 ? -6.218 -3.187 12.675 1.00 97.56 96 THR A CA 1
ATOM 790 C C . THR A 1 96 ? -7.265 -3.055 13.783 1.00 97.56 96 THR A C 1
ATOM 792 O O . THR A 1 96 ? -8.018 -2.081 13.750 1.00 97.56 96 THR A O 1
ATOM 795 N N . PRO A 1 97 ? -7.340 -3.990 14.750 1.00 97.00 97 PRO A N 1
ATOM 796 C CA . PRO A 1 97 ? -8.223 -3.854 15.915 1.00 97.00 97 PRO A CA 1
ATOM 797 C C . PRO A 1 97 ? -7.773 -2.741 16.876 1.00 97.00 97 PRO A C 1
ATOM 799 O O . PRO A 1 97 ? -8.526 -2.323 17.750 1.00 97.00 97 PRO A O 1
ATOM 802 N N . ASP A 1 98 ? -6.544 -2.254 16.723 1.00 96.88 98 ASP A N 1
ATOM 803 C CA . ASP A 1 98 ? -5.981 -1.242 17.607 1.00 96.88 98 ASP A CA 1
ATOM 804 C C . ASP A 1 98 ? -6.569 0.152 17.309 1.00 96.88 98 ASP A C 1
ATOM 806 O O . ASP A 1 98 ? -6.817 0.524 16.152 1.00 96.88 98 ASP A O 1
ATOM 810 N N . ASP A 1 99 ? -6.724 0.971 18.352 1.00 95.38 99 ASP A N 1
ATOM 811 C CA . ASP A 1 99 ? -6.922 2.414 18.198 1.00 95.38 99 ASP A CA 1
ATOM 812 C C . ASP A 1 99 ? -5.556 3.059 17.936 1.00 95.38 99 ASP A C 1
ATOM 814 O O . ASP A 1 99 ? -4.789 3.395 18.845 1.00 95.38 99 ASP A O 1
ATOM 818 N N . VAL A 1 100 ? -5.234 3.209 16.651 1.00 93.62 100 VAL A N 1
ATOM 819 C CA . VAL A 1 100 ? -3.922 3.679 16.184 1.00 93.62 100 VAL A CA 1
ATOM 820 C C . VAL A 1 100 ? -3.601 5.072 16.729 1.00 93.62 100 VAL A C 1
ATOM 822 O O . VAL A 1 100 ? -2.434 5.389 16.979 1.00 93.62 100 VAL A O 1
ATOM 825 N N . LEU A 1 101 ? -4.620 5.915 16.922 1.00 89.88 101 LEU A N 1
ATOM 826 C CA . LEU A 1 101 ? -4.438 7.252 17.474 1.00 89.88 101 LEU A CA 1
ATOM 827 C C . LEU A 1 101 ? -4.173 7.186 18.979 1.00 89.88 101 LEU A C 1
ATOM 829 O O . LEU A 1 101 ? -3.267 7.865 19.451 1.00 89.88 101 LEU A O 1
ATOM 833 N N . ALA A 1 102 ? -4.887 6.355 19.734 1.00 90.56 102 ALA A N 1
ATOM 834 C CA . ALA A 1 102 ? -4.619 6.201 21.164 1.00 90.56 102 ALA A CA 1
ATOM 835 C C . ALA A 1 102 ? -3.227 5.606 21.443 1.00 90.56 102 ALA A C 1
ATOM 837 O O . ALA A 1 102 ? -2.551 6.009 22.393 1.00 90.56 102 ALA A O 1
ATOM 838 N N . GLU A 1 103 ? -2.772 4.675 20.603 1.00 91.56 103 GLU A N 1
ATOM 839 C CA . GLU A 1 103 ? -1.499 3.976 20.796 1.00 91.56 103 GLU A CA 1
ATOM 840 C C . GLU A 1 103 ? -0.272 4.741 20.295 1.00 91.56 103 GLU A C 1
ATOM 842 O O . GLU A 1 103 ? 0.865 4.405 20.651 1.00 91.56 103 GLU A O 1
ATOM 847 N N . SER A 1 104 ? -0.464 5.752 19.449 1.00 87.62 104 SER A N 1
ATOM 848 C CA . SER A 1 104 ? 0.667 6.451 18.859 1.00 87.62 104 SER A CA 1
ATOM 849 C C . SER A 1 104 ? 1.348 7.383 19.862 1.00 87.62 104 SER A C 1
ATOM 851 O O . SER A 1 104 ? 0.723 8.316 20.378 1.00 87.62 104 SER A O 1
ATOM 853 N N . PRO A 1 105 ? 2.679 7.267 20.049 1.00 82.50 105 PRO A N 1
ATOM 854 C CA . PRO A 1 105 ? 3.434 8.220 20.860 1.00 82.50 105 PRO A CA 1
ATOM 855 C C . PRO A 1 105 ? 3.455 9.628 20.240 1.00 82.50 105 PRO A C 1
ATOM 857 O O . PRO A 1 105 ? 3.929 10.570 20.871 1.00 82.50 105 PRO A O 1
ATOM 860 N N . LEU A 1 106 ? 2.987 9.771 18.995 1.00 77.81 106 LEU A N 1
ATOM 861 C CA . LEU A 1 106 ? 2.950 11.018 18.237 1.00 77.81 106 LEU A CA 1
ATOM 862 C C . LEU A 1 106 ? 1.536 11.624 18.170 1.00 77.81 106 LEU A C 1
ATOM 864 O O . LEU A 1 106 ? 1.399 12.788 17.797 1.00 77.81 106 LEU A O 1
ATOM 868 N N . ALA A 1 107 ? 0.487 10.899 18.581 1.00 69.25 107 ALA A N 1
ATOM 869 C CA . ALA A 1 107 ? -0.905 11.342 18.436 1.00 69.25 107 ALA A CA 1
ATOM 870 C C . ALA A 1 107 ? -1.263 12.604 19.225 1.00 69.25 107 ALA A C 1
ATOM 872 O O . ALA A 1 107 ? -2.050 13.415 18.734 1.00 69.25 107 ALA A O 1
ATOM 873 N N . ARG A 1 108 ? -0.633 12.831 20.390 1.00 65.69 108 ARG A N 1
ATOM 874 C CA . ARG A 1 108 ? -0.850 14.048 21.200 1.00 65.69 108 ARG A CA 1
ATOM 875 C C . ARG A 1 108 ? -0.530 15.348 20.444 1.00 65.69 108 ARG A C 1
ATOM 877 O O . ARG A 1 108 ? -1.054 16.389 20.816 1.00 65.69 108 ARG A O 1
ATOM 884 N N . GLY A 1 109 ? 0.286 15.292 19.386 1.00 60.22 109 GLY A N 1
ATOM 885 C CA . GLY A 1 109 ? 0.490 16.402 18.444 1.00 60.22 109 GLY A CA 1
ATOM 886 C C . GLY A 1 109 ? -0.094 16.147 17.050 1.00 60.22 109 GLY A C 1
ATOM 887 O O . GLY A 1 109 ? -0.483 17.091 16.362 1.00 60.22 109 GLY A O 1
ATOM 888 N N . ALA A 1 110 ? -0.186 14.881 16.634 1.00 56.34 110 ALA A N 1
ATOM 889 C CA . ALA A 1 110 ? -0.594 14.519 15.285 1.00 56.34 110 ALA A CA 1
ATOM 890 C C . ALA A 1 110 ? -2.097 14.692 15.037 1.00 56.34 110 ALA A C 1
ATOM 892 O O . ALA A 1 110 ? -2.454 15.094 13.942 1.00 56.34 110 ALA A O 1
ATOM 893 N N . ALA A 1 111 ? -2.983 14.495 16.023 1.00 58.88 111 ALA A N 1
ATOM 894 C CA . ALA A 1 111 ? -4.429 14.676 15.810 1.00 58.88 111 ALA A CA 1
ATOM 895 C C . ALA A 1 111 ? -4.790 16.102 15.333 1.00 58.88 111 ALA A C 1
ATOM 897 O O . ALA A 1 111 ? -5.681 16.281 14.502 1.00 58.88 111 ALA A O 1
ATOM 898 N N . ALA A 1 112 ? -4.053 17.112 15.808 1.00 57.28 112 ALA A N 1
ATOM 899 C CA . ALA A 1 112 ? -4.158 18.486 15.320 1.00 57.28 112 ALA A CA 1
ATOM 900 C C . ALA A 1 112 ? -3.393 18.701 13.999 1.00 57.28 112 ALA A C 1
ATOM 902 O O . ALA A 1 112 ? -3.877 19.413 13.123 1.00 57.28 112 ALA A O 1
ATOM 903 N N . ALA A 1 113 ? -2.228 18.062 13.827 1.00 52.94 113 ALA A N 1
ATOM 904 C CA . ALA A 1 113 ? -1.420 18.171 12.608 1.00 52.94 113 ALA A CA 1
ATOM 905 C C . ALA A 1 113 ? -2.044 17.463 11.389 1.00 52.94 113 ALA A C 1
ATOM 907 O O . ALA A 1 113 ? -1.868 17.919 10.271 1.00 52.94 113 ALA A O 1
ATOM 908 N N . PHE A 1 114 ? -2.841 16.409 11.570 1.00 55.41 114 PHE A N 1
ATOM 909 C CA . PHE A 1 114 ? -3.571 15.757 10.477 1.00 55.41 114 PHE A CA 1
ATOM 910 C C . PHE A 1 114 ? -4.660 16.649 9.876 1.00 55.41 114 PHE A C 1
ATOM 912 O O . PHE A 1 114 ? -5.049 16.450 8.730 1.00 55.41 114 PHE A O 1
ATOM 919 N N . ARG A 1 115 ? -5.128 17.654 10.626 1.00 54.62 115 ARG A N 1
ATOM 920 C CA . ARG A 1 115 ? -6.040 18.686 10.117 1.00 54.62 115 ARG A CA 1
ATOM 921 C C . ARG A 1 115 ? -5.307 19.865 9.470 1.00 54.62 115 ARG A C 1
ATOM 923 O O . ARG A 1 115 ? -5.961 20.697 8.854 1.00 54.62 115 ARG A O 1
ATOM 930 N N . GLN A 1 116 ? -3.984 19.960 9.620 1.00 50.56 116 GLN A N 1
ATOM 931 C CA . GLN A 1 116 ? -3.182 21.091 9.153 1.00 50.56 116 GLN A CA 1
ATOM 932 C C . GLN A 1 116 ? -2.000 20.593 8.303 1.00 50.56 116 GLN A C 1
ATOM 934 O O . GLN A 1 116 ? -0.984 20.176 8.861 1.00 50.56 116 GLN A O 1
ATOM 939 N N . PRO A 1 117 ? -2.084 20.659 6.961 1.00 51.88 117 PRO A N 1
ATOM 940 C CA . PRO A 1 117 ? -1.069 20.116 6.048 1.00 51.88 117 PRO A CA 1
ATOM 941 C C . PRO A 1 117 ? 0.331 20.763 6.155 1.00 51.88 117 PRO A C 1
ATOM 943 O O . PRO A 1 117 ? 1.264 20.315 5.496 1.00 51.88 117 PRO A O 1
ATOM 946 N N . GLU A 1 118 ? 0.512 21.786 6.993 1.00 48.19 118 GLU A N 1
ATOM 947 C CA . GLU A 1 118 ? 1.666 22.694 6.976 1.00 48.19 118 GLU A CA 1
ATOM 948 C C . GLU A 1 118 ? 2.828 22.326 7.923 1.00 48.19 118 GLU A C 1
ATOM 950 O O . GLU A 1 118 ? 3.796 23.079 8.016 1.00 48.19 118 GLU A O 1
ATOM 955 N N . LYS A 1 119 ? 2.802 21.184 8.634 1.00 51.66 119 LYS A N 1
ATOM 956 C CA . LYS A 1 119 ? 3.917 20.773 9.526 1.00 51.66 119 LYS A CA 1
ATOM 957 C C . LYS A 1 119 ? 4.724 19.582 8.980 1.00 51.66 119 LYS A C 1
ATOM 959 O O . LYS A 1 119 ? 4.499 18.446 9.406 1.00 51.66 119 LYS A O 1
ATOM 964 N N . PRO A 1 120 ? 5.723 19.820 8.107 1.00 54.72 120 PRO A N 1
ATOM 965 C CA . PRO A 1 120 ? 6.447 18.765 7.393 1.00 54.72 120 PRO A CA 1
ATOM 966 C C . PRO A 1 120 ? 7.319 17.859 8.279 1.00 54.72 120 PRO A C 1
ATOM 968 O O . PRO A 1 120 ? 7.548 16.717 7.908 1.00 54.72 120 PRO A O 1
ATOM 971 N N . MET A 1 121 ? 7.783 18.294 9.460 1.00 53.31 121 MET A N 1
ATOM 972 C CA . MET A 1 121 ? 8.698 17.475 10.286 1.00 53.31 121 MET A CA 1
ATOM 973 C C . MET A 1 121 ? 8.028 16.338 11.077 1.00 53.31 121 MET A C 1
ATOM 975 O O . MET A 1 121 ? 8.697 15.370 11.430 1.00 53.31 121 MET A O 1
ATOM 979 N N . ILE A 1 122 ? 6.730 16.431 11.390 1.00 59.47 122 ILE A N 1
ATOM 980 C CA . ILE A 1 122 ? 6.037 15.409 12.207 1.00 59.47 122 ILE A CA 1
ATOM 981 C C . ILE A 1 122 ? 5.604 14.220 11.336 1.00 59.47 122 ILE A C 1
ATOM 983 O O . ILE A 1 122 ? 5.523 13.085 11.810 1.00 59.47 122 ILE A O 1
ATOM 987 N N . ARG A 1 123 ? 5.375 14.479 10.047 1.00 72.44 123 ARG A N 1
ATOM 988 C CA . ARG A 1 123 ? 4.816 13.524 9.094 1.00 72.44 123 ARG A CA 1
ATOM 989 C C . ARG A 1 123 ? 5.724 12.301 8.843 1.00 72.44 123 ARG A C 1
ATOM 991 O O . ARG A 1 123 ? 5.223 11.196 9.031 1.00 72.44 123 ARG A O 1
ATOM 998 N N . PRO A 1 124 ? 7.049 12.439 8.613 1.00 79.56 124 PRO A N 1
ATOM 999 C CA . PRO A 1 124 ? 7.922 11.283 8.393 1.00 79.56 124 PRO A CA 1
ATOM 1000 C C . PRO A 1 124 ? 8.033 10.363 9.613 1.00 79.56 124 PRO A C 1
ATOM 1002 O O . PRO A 1 124 ? 8.124 9.150 9.470 1.00 79.56 124 PRO A O 1
ATOM 1005 N N . GLN A 1 125 ? 8.008 10.919 10.833 1.00 83.44 125 GLN A N 1
ATOM 1006 C CA . GLN A 1 125 ? 8.085 10.114 12.060 1.00 83.44 125 GLN A CA 1
ATOM 1007 C C . GLN A 1 125 ? 6.801 9.319 12.297 1.00 83.44 125 GLN A C 1
ATOM 1009 O O . GLN A 1 125 ? 6.855 8.175 12.752 1.00 83.44 125 GLN A O 1
ATOM 1014 N N . TRP A 1 126 ? 5.652 9.933 12.004 1.00 85.25 126 TRP A N 1
ATOM 1015 C CA . TRP A 1 126 ? 4.369 9.249 12.044 1.00 85.25 126 TRP A CA 1
ATOM 1016 C C . TRP A 1 126 ? 4.325 8.115 11.022 1.00 85.25 126 TRP A C 1
ATOM 1018 O O . TRP A 1 126 ? 4.002 6.985 11.384 1.00 85.25 126 TRP A O 1
ATOM 1028 N N . GLU A 1 127 ? 4.676 8.415 9.771 1.00 88.50 127 GLU A N 1
ATOM 1029 C CA . GLU A 1 127 ? 4.663 7.459 8.663 1.00 88.50 127 GLU A CA 1
ATOM 1030 C C . GLU A 1 127 ? 5.602 6.282 8.953 1.00 88.50 127 GLU A C 1
ATOM 1032 O O . GLU A 1 127 ? 5.174 5.135 8.866 1.00 88.50 127 GLU A O 1
ATOM 1037 N N . ALA A 1 128 ? 6.824 6.541 9.436 1.00 89.69 128 ALA A N 1
ATOM 1038 C CA . ALA A 1 128 ? 7.773 5.500 9.836 1.00 89.69 128 ALA A CA 1
ATOM 1039 C C . ALA A 1 128 ? 7.244 4.604 10.970 1.00 89.69 128 ALA A C 1
ATOM 1041 O O . ALA A 1 128 ? 7.409 3.383 10.937 1.00 89.69 128 ALA A O 1
ATOM 1042 N N . TRP A 1 129 ? 6.606 5.194 11.987 1.00 91.06 129 TRP A N 1
ATOM 1043 C CA . TRP A 1 129 ? 6.030 4.435 13.098 1.00 91.06 129 TRP A CA 1
ATOM 1044 C C . TRP A 1 129 ? 4.829 3.595 12.653 1.00 91.06 129 TRP A C 1
ATOM 1046 O O . TRP A 1 129 ? 4.746 2.417 13.002 1.00 91.06 129 TRP A O 1
ATOM 1056 N N . CYS A 1 130 ? 3.918 4.186 11.874 1.00 93.31 130 CYS A N 1
ATOM 1057 C CA . CYS A 1 130 ? 2.732 3.509 11.363 1.00 93.31 130 CYS A CA 1
ATOM 1058 C C . CYS A 1 130 ? 3.125 2.360 10.428 1.00 93.31 130 CYS A C 1
ATOM 1060 O O . CYS A 1 130 ? 2.626 1.244 10.588 1.00 93.31 130 CYS A O 1
ATOM 1062 N N . TRP A 1 131 ? 4.090 2.604 9.537 1.00 94.12 131 TRP A N 1
ATOM 1063 C CA . TRP A 1 131 ? 4.664 1.583 8.674 1.00 94.12 131 TRP A CA 1
ATOM 1064 C C . TRP A 1 131 ? 5.275 0.453 9.497 1.00 94.12 131 TRP A C 1
ATOM 1066 O O . TRP A 1 131 ? 4.789 -0.671 9.433 1.00 94.12 131 TRP A O 1
ATOM 1076 N N . GLY A 1 132 ? 6.244 0.746 10.367 1.00 93.81 132 GLY A N 1
ATOM 1077 C CA . GLY A 1 132 ? 6.941 -0.286 11.137 1.00 93.81 132 GLY A CA 1
ATOM 1078 C C . GLY A 1 132 ? 6.028 -1.125 12.038 1.00 93.81 132 GLY A C 1
ATOM 1079 O O . GLY A 1 132 ? 6.258 -2.323 12.189 1.00 93.81 132 GLY A O 1
ATOM 1080 N N . LYS A 1 133 ? 4.988 -0.522 12.629 1.00 95.94 133 LYS A N 1
ATOM 1081 C CA . LYS A 1 133 ? 4.085 -1.216 13.559 1.00 95.94 133 LYS A CA 1
ATOM 1082 C C . LYS A 1 133 ? 2.925 -1.933 12.865 1.00 95.94 133 LYS A C 1
ATOM 1084 O O . LYS A 1 133 ? 2.588 -3.046 13.258 1.00 95.94 133 LYS A O 1
ATOM 1089 N N . TYR A 1 134 ? 2.313 -1.321 11.852 1.00 96.88 134 TYR A N 1
ATOM 1090 C CA . TYR A 1 134 ? 1.048 -1.798 11.286 1.00 96.88 134 TYR A CA 1
ATOM 1091 C C . TYR A 1 134 ? 1.181 -2.278 9.843 1.00 96.88 134 TYR A C 1
ATOM 1093 O O . TYR A 1 134 ? 0.807 -3.417 9.560 1.00 96.88 134 TYR A O 1
ATOM 1101 N N . THR A 1 135 ? 1.700 -1.446 8.934 1.00 96.25 135 THR A N 1
ATOM 1102 C CA . THR A 1 135 ? 1.614 -1.714 7.482 1.00 96.25 135 THR A CA 1
ATOM 1103 C C . THR A 1 135 ? 2.847 -2.398 6.887 1.00 96.25 135 THR A C 1
ATOM 1105 O O . THR A 1 135 ? 2.808 -2.838 5.740 1.00 96.25 135 THR A O 1
ATOM 1108 N N . HIS A 1 136 ? 3.916 -2.595 7.666 1.00 94.88 136 HIS A N 1
ATOM 1109 C CA . HIS A 1 136 ? 5.115 -3.308 7.226 1.00 94.88 136 HIS A CA 1
ATOM 1110 C C . HIS A 1 136 ? 4.762 -4.722 6.755 1.00 94.88 136 HIS A C 1
ATOM 1112 O O . HIS A 1 136 ? 4.052 -5.475 7.437 1.00 94.88 136 HIS A O 1
ATOM 1118 N N . LYS A 1 137 ? 5.329 -5.119 5.607 1.00 92.38 137 LYS A N 1
ATOM 1119 C CA . LYS A 1 137 ? 4.959 -6.357 4.910 1.00 92.38 137 LYS A CA 1
ATOM 1120 C C . LYS A 1 137 ? 5.155 -7.621 5.748 1.00 92.38 137 LYS A C 1
ATOM 1122 O O . LYS A 1 137 ? 4.281 -8.472 5.792 1.00 92.38 137 LYS A O 1
ATOM 1127 N N . GLU A 1 138 ? 6.273 -7.716 6.455 1.00 92.31 138 GLU A N 1
ATOM 1128 C CA . GLU A 1 138 ? 6.598 -8.897 7.263 1.00 92.31 138 GLU A CA 1
ATOM 1129 C C . GLU A 1 138 ? 6.289 -8.745 8.757 1.00 92.31 138 GLU A C 1
ATOM 1131 O O . GLU A 1 138 ? 5.816 -9.688 9.382 1.00 92.31 138 GLU A O 1
ATOM 1136 N N . LYS A 1 139 ? 6.550 -7.565 9.333 1.00 93.94 139 LYS A N 1
ATOM 1137 C CA . LYS A 1 139 ? 6.541 -7.351 10.791 1.00 93.94 139 LYS A CA 1
ATOM 1138 C C . LYS A 1 139 ? 5.285 -6.657 11.322 1.00 93.94 139 LYS A C 1
ATOM 1140 O O . LYS A 1 139 ? 5.083 -6.630 12.533 1.00 93.94 139 LYS A O 1
ATOM 1145 N N . GLY A 1 140 ? 4.484 -6.060 10.441 1.00 96.00 140 GLY A N 1
ATOM 1146 C CA . GLY A 1 140 ? 3.308 -5.296 10.842 1.00 96.00 140 GLY A CA 1
ATOM 1147 C C . GLY A 1 140 ? 2.215 -6.174 11.459 1.00 96.00 140 GLY A C 1
ATOM 1148 O O . GLY A 1 140 ? 2.151 -7.376 11.206 1.00 96.00 140 GLY A O 1
ATOM 1149 N N . SER A 1 141 ? 1.326 -5.573 12.247 1.00 96.88 141 SER A N 1
ATOM 1150 C CA . SER A 1 141 ? 0.174 -6.274 12.834 1.00 96.88 141 SER A CA 1
ATOM 1151 C C . SER A 1 141 ? -1.127 -6.116 12.042 1.00 96.88 141 SER A C 1
ATOM 1153 O O . SER A 1 141 ? -2.064 -6.880 12.265 1.00 96.88 141 SER A O 1
ATOM 1155 N N . ALA A 1 142 ? -1.212 -5.164 11.105 1.00 97.44 142 ALA A N 1
ATOM 1156 C CA . ALA A 1 142 ? -2.460 -4.902 10.391 1.00 97.44 142 ALA A CA 1
ATOM 1157 C C . ALA A 1 142 ? -2.763 -5.972 9.334 1.00 97.44 142 ALA A C 1
ATOM 1159 O O . ALA A 1 142 ? -1.860 -6.577 8.744 1.00 97.44 142 ALA A O 1
ATOM 1160 N N . TYR A 1 143 ? -4.051 -6.158 9.064 1.00 97.44 143 TYR A N 1
ATOM 1161 C CA . TYR A 1 143 ? -4.582 -7.052 8.047 1.00 97.44 143 TYR A CA 1
ATOM 1162 C C . TYR A 1 143 ? -4.775 -6.304 6.731 1.00 97.44 143 TYR A C 1
ATOM 1164 O O . TYR A 1 143 ? -5.430 -5.265 6.688 1.00 97.44 143 TYR A O 1
ATOM 1172 N N . LEU A 1 144 ? -4.251 -6.854 5.640 1.00 97.25 144 LEU A N 1
ATOM 1173 C CA . LEU A 1 144 ? -4.448 -6.329 4.296 1.00 97.25 144 LEU A CA 1
ATOM 1174 C C . LEU A 1 144 ? -5.860 -6.659 3.795 1.00 97.25 144 LEU A C 1
ATOM 1176 O O . LEU A 1 144 ? -6.232 -7.833 3.699 1.00 97.25 144 LEU A O 1
ATOM 1180 N N . LEU A 1 145 ? -6.606 -5.626 3.409 1.00 96.81 145 LEU A N 1
ATOM 1181 C CA . LEU A 1 145 ? -7.926 -5.726 2.781 1.00 96.81 145 LEU A CA 1
ATOM 1182 C C . LEU A 1 145 ? -7.807 -5.704 1.252 1.00 96.81 145 LEU A C 1
ATOM 1184 O O . LEU A 1 145 ? -8.325 -6.584 0.554 1.00 96.81 145 LEU A O 1
ATOM 1188 N N . ALA A 1 146 ? -7.091 -4.700 0.735 1.00 94.88 146 ALA A N 1
ATOM 1189 C CA . ALA A 1 146 ? -6.910 -4.436 -0.689 1.00 94.88 146 ALA A CA 1
ATOM 1190 C C . ALA A 1 146 ? -5.544 -3.804 -0.972 1.00 94.88 146 ALA A C 1
ATOM 1192 O O . ALA A 1 146 ? -5.012 -3.087 -0.134 1.00 94.88 146 ALA A O 1
ATOM 1193 N N . SER A 1 147 ? -4.995 -4.066 -2.159 1.00 90.75 147 SER A N 1
ATOM 1194 C CA . SER A 1 147 ? -3.621 -3.707 -2.533 1.00 90.75 147 SER A CA 1
ATOM 1195 C C . SER A 1 147 ? -3.515 -2.756 -3.732 1.00 90.75 147 SER A C 1
ATOM 1197 O O . SER A 1 147 ? -2.440 -2.621 -4.281 1.00 90.75 147 SER A O 1
ATOM 1199 N N . ILE A 1 148 ? -4.607 -2.187 -4.240 1.00 88.44 148 ILE A N 1
ATOM 1200 C CA . ILE A 1 148 ? -4.547 -1.229 -5.365 1.00 88.44 148 ILE A CA 1
ATOM 1201 C C . ILE A 1 148 ? -5.618 -0.170 -5.137 1.00 88.44 148 ILE A C 1
ATOM 1203 O O . ILE A 1 148 ? -5.341 1.011 -5.037 1.00 88.44 148 ILE A O 1
ATOM 1207 N N . GLN A 1 149 ? -6.858 -0.618 -4.952 1.00 92.12 149 GLN A N 1
ATOM 1208 C CA . GLN A 1 149 ? -8.018 0.256 -4.792 1.00 92.12 149 GLN A CA 1
ATOM 1209 C C . GLN A 1 149 ? -8.339 0.512 -3.315 1.00 92.12 149 GLN A C 1
ATOM 1211 O O . GLN A 1 149 ? -9.490 0.387 -2.888 1.00 92.12 149 GLN A O 1
ATOM 1216 N N . GLY A 1 150 ? -7.312 0.813 -2.517 1.00 94.44 150 GLY A N 1
ATOM 1217 C CA . GLY A 1 150 ? -7.437 0.993 -1.073 1.00 94.44 150 GLY A CA 1
ATOM 1218 C C . GLY A 1 150 ? -8.464 2.063 -0.696 1.00 94.44 150 GLY A C 1
ATOM 1219 O O . GLY A 1 150 ? -9.361 1.792 0.101 1.00 94.44 150 GLY A O 1
ATOM 1220 N N . GLU A 1 151 ? -8.405 3.232 -1.340 1.00 95.06 151 GLU A N 1
ATOM 1221 C CA . GLU A 1 151 ? -9.361 4.331 -1.122 1.00 95.06 151 GLU A CA 1
ATOM 1222 C C . GLU A 1 151 ? -10.799 3.920 -1.472 1.00 95.06 151 GLU A C 1
ATOM 1224 O O . GLU A 1 151 ? -11.712 4.137 -0.679 1.00 95.06 151 GLU A O 1
ATOM 1229 N N . SER A 1 152 ? -11.023 3.252 -2.612 1.00 95.69 152 SER A N 1
ATOM 1230 C CA . SER A 1 152 ? -12.367 2.775 -2.984 1.00 95.69 152 SER A CA 1
ATOM 1231 C C . SER A 1 152 ? -12.926 1.797 -1.950 1.00 95.69 152 SER A C 1
ATOM 1233 O O . SER A 1 152 ? -14.098 1.876 -1.586 1.00 95.69 152 SER A O 1
ATOM 1235 N N . VAL A 1 153 ? -12.097 0.868 -1.468 1.00 95.81 153 VAL A N 1
ATOM 1236 C CA . VAL A 1 153 ? -12.493 -0.103 -0.441 1.00 95.81 153 VAL A CA 1
ATOM 1237 C C . VAL A 1 153 ? -12.823 0.591 0.875 1.00 95.81 153 VAL A C 1
ATOM 1239 O O . VAL A 1 153 ? -13.852 0.288 1.476 1.00 95.81 153 VAL A O 1
ATOM 1242 N N . VAL A 1 154 ? -12.007 1.552 1.304 1.00 96.19 154 VAL A N 1
ATOM 1243 C CA . VAL A 1 154 ? -12.271 2.307 2.532 1.00 96.19 154 VAL A CA 1
ATOM 1244 C C . VAL A 1 154 ? -13.521 3.170 2.405 1.00 96.19 154 VAL A C 1
ATOM 1246 O O . VAL A 1 154 ? -14.334 3.151 3.321 1.00 96.19 154 VAL A O 1
ATOM 1249 N N . ASN A 1 155 ? -13.752 3.827 1.270 1.00 96.06 155 ASN A N 1
ATOM 1250 C CA . ASN A 1 155 ? -14.975 4.599 1.036 1.00 96.06 155 ASN A CA 1
ATOM 1251 C C . ASN A 1 155 ? -16.231 3.715 1.126 1.00 96.06 155 ASN A C 1
ATOM 1253 O O . ASN A 1 155 ? -17.203 4.086 1.782 1.00 96.06 155 ASN A O 1
ATOM 1257 N N . GLN A 1 156 ? -16.201 2.514 0.534 1.00 96.38 156 GLN A N 1
ATOM 1258 C CA . GLN A 1 156 ? -17.296 1.542 0.657 1.00 96.38 156 GLN A CA 1
ATOM 1259 C C . GLN A 1 156 ? -17.515 1.095 2.110 1.00 96.38 156 GLN A C 1
ATOM 1261 O O . GLN A 1 156 ? -18.655 0.927 2.546 1.00 96.38 156 GLN A O 1
ATOM 1266 N N . LEU A 1 157 ? -16.436 0.904 2.875 1.00 96.31 157 LEU A N 1
ATOM 1267 C CA . LEU A 1 157 ? -16.524 0.522 4.284 1.00 96.31 157 LEU A CA 1
ATOM 1268 C C . LEU A 1 157 ? -17.033 1.665 5.161 1.00 96.31 157 LEU A C 1
ATOM 1270 O O . LEU A 1 157 ? -17.894 1.418 5.995 1.00 96.31 157 LEU A O 1
ATOM 1274 N N . GLN A 1 158 ? -16.587 2.902 4.942 1.00 96.50 158 GLN A N 1
ATOM 1275 C CA . GLN A 1 158 ? -17.052 4.081 5.679 1.00 96.50 158 GLN A CA 1
ATOM 1276 C C . GLN A 1 158 ? -18.537 4.364 5.452 1.00 96.50 158 GLN A C 1
ATOM 1278 O O . GLN A 1 158 ? -19.231 4.735 6.392 1.00 96.50 158 GLN A O 1
ATOM 1283 N N . GLN A 1 159 ? -19.059 4.131 4.242 1.00 97.12 159 GLN A N 1
ATOM 1284 C CA . GLN A 1 159 ? -20.503 4.228 3.987 1.00 97.12 159 GLN A CA 1
ATOM 1285 C C . GLN A 1 159 ? -21.317 3.271 4.870 1.00 97.12 159 GLN A C 1
ATOM 1287 O O . GLN A 1 159 ? -22.467 3.554 5.199 1.00 97.12 159 GLN A O 1
ATOM 1292 N N . ARG A 1 160 ? -20.732 2.129 5.250 1.00 95.75 160 ARG A N 1
ATOM 1293 C CA . ARG A 1 160 ? -21.393 1.101 6.061 1.00 95.75 160 ARG A CA 1
ATOM 1294 C C . ARG A 1 160 ? -21.070 1.189 7.552 1.00 95.75 160 ARG A C 1
ATOM 1296 O O . ARG A 1 160 ? -21.885 0.766 8.366 1.00 95.75 160 ARG A O 1
ATOM 1303 N N . PHE A 1 161 ? -19.895 1.705 7.886 1.00 96.56 161 PHE A N 1
ATOM 1304 C CA . PHE A 1 161 ? -19.347 1.832 9.231 1.00 96.56 161 PHE A CA 1
ATOM 1305 C C . PHE A 1 161 ? -18.794 3.255 9.418 1.00 96.56 161 PHE A C 1
ATOM 1307 O O . PHE A 1 161 ? -17.575 3.444 9.433 1.00 96.56 161 PHE A O 1
ATOM 1314 N N . PRO A 1 162 ? -19.672 4.269 9.520 1.00 96.12 162 PRO A N 1
ATOM 1315 C CA . PRO A 1 162 ? -19.261 5.676 9.530 1.00 96.12 162 PRO A CA 1
ATOM 1316 C C . PRO A 1 162 ? -18.426 6.058 10.757 1.00 96.12 162 PRO A C 1
ATOM 1318 O O . PRO A 1 162 ? -17.613 6.974 10.679 1.00 96.12 162 PRO A O 1
ATOM 1321 N N . ASP A 1 163 ? -18.585 5.331 11.864 1.00 95.69 163 ASP A N 1
ATOM 1322 C CA . ASP A 1 163 ? -17.875 5.597 13.118 1.00 95.69 163 ASP A CA 1
ATOM 1323 C C . ASP A 1 163 ? -16.444 5.041 13.138 1.00 95.69 163 ASP A C 1
ATOM 1325 O O . ASP A 1 163 ? -15.685 5.310 14.070 1.00 95.69 163 ASP A O 1
ATOM 1329 N N . VAL A 1 164 ? -16.053 4.253 12.130 1.00 95.69 164 VAL A N 1
ATOM 1330 C CA . VAL A 1 164 ? -14.720 3.648 12.091 1.00 95.69 164 VAL A CA 1
ATOM 1331 C C . VAL A 1 164 ? -13.690 4.697 11.666 1.00 95.69 164 VAL A C 1
ATOM 1333 O O . VAL A 1 164 ? -13.789 5.240 10.559 1.00 95.69 164 VAL A O 1
ATOM 1336 N N . PRO A 1 165 ? -12.671 4.976 12.500 1.00 94.69 165 PRO A N 1
ATOM 1337 C CA . PRO A 1 165 ? -11.645 5.945 12.161 1.00 94.69 165 PRO A CA 1
ATOM 1338 C C . PRO A 1 165 ? -10.848 5.484 10.939 1.00 94.69 165 PRO A C 1
ATOM 1340 O O . PRO A 1 165 ? -10.444 4.323 10.830 1.00 94.69 165 PRO A O 1
ATOM 1343 N N . VAL A 1 166 ? -10.597 6.428 10.031 1.00 94.62 166 VAL A N 1
ATOM 1344 C CA . VAL A 1 166 ? -9.740 6.236 8.859 1.00 94.62 166 VAL A CA 1
ATOM 1345 C C . VAL A 1 166 ? -8.494 7.089 8.998 1.00 94.62 166 VAL A C 1
ATOM 1347 O O . VAL A 1 166 ? -8.563 8.314 9.103 1.00 94.62 166 VAL A O 1
ATOM 1350 N N . LEU A 1 167 ? -7.346 6.428 8.945 1.00 92.69 167 LEU A N 1
ATOM 1351 C CA . LEU A 1 167 ? -6.033 7.040 8.922 1.00 92.69 167 LEU A CA 1
ATOM 1352 C C . LEU A 1 167 ? -5.458 6.965 7.507 1.00 92.69 167 LEU A C 1
ATOM 1354 O O . LEU A 1 167 ? -5.501 5.910 6.886 1.00 92.69 167 LEU A O 1
ATOM 1358 N N . ARG A 1 168 ? -4.872 8.056 7.013 1.00 92.31 168 ARG A N 1
ATOM 1359 C CA . ARG A 1 168 ? -4.113 8.063 5.755 1.00 92.31 168 ARG A CA 1
ATOM 1360 C C . ARG A 1 168 ? -2.627 8.226 6.050 1.00 92.31 168 ARG A C 1
ATOM 1362 O O . ARG A 1 168 ? -2.252 9.087 6.844 1.00 92.31 168 ARG A O 1
ATOM 1369 N N . THR A 1 169 ? -1.796 7.398 5.432 1.00 91.56 169 THR A N 1
ATOM 1370 C CA . THR A 1 169 ? -0.338 7.378 5.594 1.00 91.56 169 THR A CA 1
ATOM 1371 C C . THR A 1 169 ? 0.347 7.201 4.236 1.00 91.56 169 THR A C 1
ATOM 1373 O O . THR A 1 169 ? -0.295 6.816 3.258 1.00 91.56 169 THR A O 1
ATOM 1376 N N . TRP A 1 170 ? 1.635 7.532 4.164 1.00 90.19 170 TRP A N 1
ATOM 1377 C CA . TRP A 1 170 ? 2.459 7.391 2.964 1.00 90.19 170 TRP A CA 1
ATOM 1378 C C . TRP A 1 170 ? 3.702 6.560 3.296 1.00 90.19 170 TRP A C 1
ATOM 1380 O O . TRP A 1 170 ? 4.610 7.040 3.972 1.00 90.19 170 TRP A O 1
ATOM 1390 N N . SER A 1 171 ? 3.732 5.293 2.879 1.00 87.38 171 SER A N 1
ATOM 1391 C CA . SER A 1 171 ? 4.873 4.395 3.110 1.00 87.38 171 SER A CA 1
ATOM 1392 C C . SER A 1 171 ? 5.933 4.436 2.016 1.00 87.38 171 SER A C 1
ATOM 1394 O O . SER A 1 171 ? 7.025 3.909 2.231 1.00 87.38 171 SER A O 1
ATOM 1396 N N . GLY A 1 172 ? 5.666 5.097 0.884 1.00 83.81 172 GLY A N 1
ATOM 1397 C CA . GLY A 1 172 ? 6.583 5.102 -0.259 1.00 83.81 172 GLY A CA 1
ATOM 1398 C C . GLY A 1 172 ? 7.988 5.596 0.081 1.00 83.81 172 GLY A C 1
ATOM 1399 O O . GLY A 1 172 ? 8.978 5.020 -0.362 1.00 83.81 172 GLY A O 1
ATOM 1400 N N . LEU A 1 173 ? 8.099 6.604 0.951 1.00 78.19 173 LEU A N 1
ATOM 1401 C CA . LEU A 1 173 ? 9.396 7.083 1.435 1.00 78.19 173 LEU A CA 1
ATOM 1402 C C . LEU A 1 173 ? 10.145 6.028 2.264 1.00 78.19 173 LEU A C 1
ATOM 1404 O O . LEU A 1 173 ? 11.369 5.956 2.206 1.00 78.19 173 LEU A O 1
ATOM 1408 N N . MET A 1 174 ? 9.421 5.226 3.046 1.00 81.31 174 MET A N 1
ATOM 1409 C CA . MET A 1 174 ? 10.019 4.249 3.958 1.00 81.31 174 MET A CA 1
ATOM 1410 C C . MET A 1 174 ? 10.558 3.035 3.209 1.00 81.31 174 MET A C 1
ATOM 1412 O O . MET A 1 174 ? 11.658 2.592 3.528 1.00 81.31 174 MET A O 1
ATOM 1416 N N . GLU A 1 175 ? 9.849 2.556 2.181 1.00 79.50 175 GLU A N 1
ATOM 1417 C CA . GLU A 1 175 ? 10.352 1.473 1.324 1.00 79.50 175 GLU A CA 1
ATOM 1418 C C . GLU A 1 175 ? 11.660 1.886 0.625 1.00 79.50 175 GLU A C 1
ATOM 1420 O O . GLU A 1 175 ? 12.628 1.129 0.626 1.00 79.50 175 GLU A O 1
ATOM 1425 N N . VAL A 1 176 ? 11.741 3.126 0.124 1.00 81.00 176 VAL A N 1
ATOM 1426 C CA . VAL A 1 176 ? 12.963 3.656 -0.509 1.00 81.00 176 VAL A CA 1
ATOM 1427 C C . VAL A 1 176 ? 14.114 3.790 0.494 1.00 81.00 176 VAL A C 1
ATOM 1429 O O . VAL A 1 176 ? 15.263 3.490 0.165 1.00 81.00 176 VAL A O 1
ATOM 1432 N N . ILE A 1 177 ? 13.839 4.234 1.725 1.00 79.06 177 ILE A N 1
ATOM 1433 C CA . ILE A 1 177 ? 14.858 4.330 2.783 1.00 79.06 177 ILE A CA 1
ATOM 1434 C C . ILE A 1 177 ? 15.377 2.940 3.172 1.00 79.06 177 ILE A C 1
ATOM 1436 O O . ILE A 1 177 ? 16.581 2.770 3.351 1.00 79.06 177 ILE A O 1
ATOM 1440 N N . GLU A 1 178 ? 14.494 1.948 3.293 1.00 79.88 178 GLU A N 1
ATOM 1441 C CA . GLU A 1 178 ? 14.886 0.574 3.616 1.00 79.88 178 GLU A CA 1
ATOM 1442 C C . GLU A 1 178 ? 15.730 -0.055 2.498 1.00 79.88 178 GLU A C 1
ATOM 1444 O O . GLU A 1 178 ? 16.743 -0.691 2.787 1.00 79.88 178 GLU A O 1
ATOM 1449 N N . GLU A 1 179 ? 15.361 0.177 1.234 1.00 82.00 179 GLU A N 1
ATOM 1450 C CA . GLU A 1 179 ? 16.097 -0.323 0.068 1.00 82.00 179 GLU A CA 1
ATOM 1451 C C . GLU A 1 179 ? 17.470 0.352 -0.099 1.00 82.00 179 GLU A C 1
ATOM 1453 O O . GLU A 1 179 ? 18.456 -0.313 -0.413 1.00 82.00 179 GLU A O 1
ATOM 1458 N N . SER A 1 180 ? 17.562 1.664 0.145 1.00 81.81 180 SER A N 1
ATOM 1459 C CA . SER A 1 180 ? 18.811 2.429 -0.008 1.00 81.81 180 SER A CA 1
ATOM 1460 C C . SER A 1 180 ? 19.778 2.295 1.173 1.00 81.81 180 SER A C 1
ATOM 1462 O O . SER A 1 180 ? 20.988 2.433 0.988 1.00 81.81 180 SER A O 1
ATOM 1464 N N . ALA A 1 181 ? 19.277 2.023 2.380 1.00 81.25 181 ALA A N 1
ATOM 1465 C CA . ALA A 1 181 ? 20.084 1.914 3.591 1.00 81.25 181 ALA A CA 1
ATOM 1466 C C . ALA A 1 181 ? 19.512 0.843 4.543 1.00 81.25 181 ALA A C 1
ATOM 1468 O O . ALA A 1 181 ? 18.880 1.183 5.556 1.00 81.25 181 ALA A O 1
ATOM 1469 N N . PRO A 1 182 ? 19.741 -0.456 4.263 1.00 78.12 182 PRO A N 1
ATOM 1470 C CA . PRO A 1 182 ? 19.220 -1.540 5.089 1.00 78.12 182 PRO A CA 1
ATOM 1471 C C . PRO A 1 182 ? 19.712 -1.390 6.537 1.00 78.12 182 PRO A C 1
ATOM 1473 O O . PRO A 1 182 ? 20.910 -1.381 6.813 1.00 78.12 182 PRO A O 1
ATOM 1476 N N . GLY A 1 183 ? 18.771 -1.227 7.472 1.00 71.25 183 GLY A N 1
ATOM 1477 C CA . GLY A 1 183 ? 19.042 -0.993 8.897 1.00 71.25 183 GLY A CA 1
ATOM 1478 C C . GLY A 1 183 ? 19.012 0.475 9.351 1.00 71.25 183 GLY A C 1
ATOM 1479 O O . GLY A 1 183 ? 19.066 0.740 10.556 1.00 71.25 183 GLY A O 1
ATOM 1480 N N . MET A 1 184 ? 18.861 1.452 8.447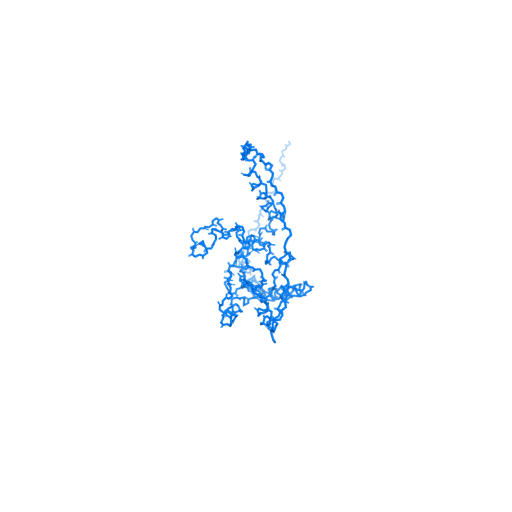 1.00 74.69 184 MET A N 1
ATOM 1481 C CA . MET A 1 184 ? 18.736 2.861 8.847 1.00 74.69 184 MET A CA 1
ATOM 1482 C C . MET A 1 184 ? 17.395 3.145 9.535 1.00 74.69 184 MET A C 1
ATOM 1484 O O . MET A 1 184 ? 17.364 3.872 10.526 1.00 74.69 184 MET A O 1
ATOM 1488 N N . ALA A 1 185 ? 16.308 2.500 9.101 1.00 68.69 185 ALA A N 1
ATOM 1489 C CA . ALA A 1 185 ? 15.016 2.562 9.790 1.00 68.69 185 ALA A CA 1
ATOM 1490 C C . ALA A 1 185 ? 15.118 2.052 11.242 1.00 68.69 185 ALA A C 1
ATOM 1492 O O . ALA A 1 185 ? 14.643 2.705 12.175 1.00 68.69 185 ALA A O 1
ATOM 1493 N N . ASP A 1 186 ? 15.825 0.936 11.448 1.00 75.00 186 ASP A N 1
ATOM 1494 C CA . ASP A 1 186 ? 16.096 0.393 12.781 1.00 75.00 186 ASP A CA 1
ATOM 1495 C C . ASP A 1 186 ? 16.989 1.331 13.603 1.00 75.00 186 ASP A C 1
ATOM 1497 O O . ASP A 1 186 ? 16.774 1.498 14.805 1.00 75.00 186 ASP A O 1
ATOM 1501 N N . THR A 1 187 ? 17.956 1.996 12.964 1.00 76.31 187 THR A N 1
ATOM 1502 C CA . THR A 1 187 ? 18.837 2.978 13.613 1.00 76.31 187 THR A CA 1
ATOM 1503 C C . THR A 1 187 ? 18.052 4.203 14.083 1.00 76.31 187 THR A C 1
ATOM 1505 O O . THR A 1 187 ? 18.148 4.562 15.257 1.00 76.31 187 THR A O 1
ATOM 1508 N N . LEU A 1 188 ? 17.185 4.768 13.235 1.00 73.88 188 LEU A N 1
ATOM 1509 C CA . LEU A 1 188 ? 16.295 5.882 13.586 1.00 73.88 188 LEU A CA 1
ATOM 1510 C C . LEU A 1 188 ? 15.328 5.503 14.721 1.00 73.88 188 LEU A C 1
ATOM 1512 O O . LEU A 1 188 ? 15.087 6.287 15.644 1.00 73.88 188 LEU A O 1
ATOM 1516 N N . MET A 1 189 ? 14.810 4.271 14.705 1.00 70.69 189 MET A N 1
ATOM 1517 C CA . MET A 1 189 ? 13.976 3.736 15.787 1.00 70.69 189 MET A CA 1
ATOM 1518 C C . MET A 1 189 ? 14.767 3.568 17.098 1.00 70.69 189 MET A C 1
ATOM 1520 O O . MET A 1 189 ? 14.243 3.843 18.185 1.00 70.69 189 MET A O 1
ATOM 1524 N N . LYS A 1 190 ? 16.025 3.113 17.024 1.00 77.38 190 LYS A N 1
ATOM 1525 C CA . LYS A 1 190 ? 16.885 2.826 18.185 1.00 77.38 190 LYS A CA 1
ATOM 1526 C C . LYS A 1 190 ? 17.409 4.103 18.840 1.00 77.38 190 LYS A C 1
ATOM 1528 O O . LYS A 1 190 ? 17.343 4.210 20.065 1.00 77.38 190 LYS A O 1
ATOM 1533 N N . GLU A 1 191 ? 17.821 5.091 18.050 1.00 76.00 191 GLU A N 1
ATOM 1534 C CA . GLU A 1 191 ? 18.303 6.394 18.527 1.00 76.00 191 GLU A CA 1
ATOM 1535 C C . GLU A 1 191 ? 17.228 7.151 19.333 1.00 76.00 191 GLU A C 1
ATOM 1537 O O . GLU A 1 191 ? 17.517 7.828 20.331 1.00 76.00 191 GLU A O 1
ATOM 1542 N N . ARG A 1 192 ? 15.950 6.934 18.993 1.00 63.03 192 ARG A N 1
ATOM 1543 C CA . ARG A 1 192 ? 14.799 7.473 19.731 1.00 63.03 192 ARG A CA 1
ATOM 1544 C C . ARG A 1 192 ? 14.607 6.839 21.111 1.00 63.03 192 ARG A C 1
ATOM 1546 O O . ARG A 1 192 ? 14.243 7.528 22.072 1.00 63.03 192 ARG A O 1
ATOM 1553 N N . ARG A 1 193 ? 14.864 5.532 21.251 1.00 68.19 193 ARG A N 1
ATOM 1554 C CA . ARG A 1 193 ? 14.788 4.855 22.561 1.00 68.19 193 ARG A CA 1
ATOM 1555 C C . ARG A 1 193 ? 15.857 5.388 23.521 1.00 68.19 193 ARG A C 1
ATOM 1557 O O . ARG A 1 193 ? 15.581 5.510 24.712 1.00 68.19 193 ARG A O 1
ATOM 1564 N N . SER A 1 194 ? 17.032 5.770 23.016 1.00 72.81 194 SER A N 1
ATOM 1565 C CA . SER A 1 194 ? 18.095 6.397 23.816 1.00 72.81 194 SER A CA 1
ATOM 1566 C C . SER A 1 194 ? 17.779 7.836 24.233 1.00 72.81 194 SER A C 1
ATOM 1568 O O . SER A 1 194 ? 17.948 8.178 25.403 1.00 72.81 194 SER A O 1
ATOM 1570 N N . THR A 1 195 ? 17.258 8.673 23.332 1.00 64.94 195 THR A N 1
ATOM 1571 C CA . THR A 1 195 ? 16.957 10.086 23.646 1.00 64.94 195 THR A CA 1
ATOM 1572 C C . THR A 1 195 ? 15.788 10.241 24.615 1.00 64.94 195 THR A C 1
ATOM 1574 O O . THR A 1 195 ? 15.833 11.092 25.505 1.00 64.94 195 THR A O 1
ATOM 1577 N N . THR A 1 196 ? 14.771 9.380 24.522 1.00 59.56 196 THR A N 1
ATOM 1578 C CA . THR A 1 196 ? 13.630 9.421 25.456 1.00 59.56 196 THR A CA 1
ATOM 1579 C C . THR A 1 196 ? 14.047 8.998 26.871 1.00 59.56 196 THR A C 1
ATOM 1581 O O . THR A 1 196 ? 13.580 9.571 27.851 1.00 59.56 196 THR A O 1
ATOM 1584 N N . ARG A 1 197 ? 14.995 8.057 26.995 1.00 58.44 197 ARG A N 1
ATOM 1585 C CA . ARG A 1 197 ? 15.503 7.582 28.293 1.00 58.44 197 ARG A CA 1
ATOM 1586 C C . ARG A 1 197 ? 16.442 8.585 28.974 1.00 58.44 197 ARG A C 1
ATOM 1588 O O . ARG A 1 197 ? 16.492 8.627 30.198 1.00 58.44 197 ARG A O 1
ATOM 1595 N N . SER A 1 198 ? 17.143 9.424 28.208 1.00 58.19 198 SER A N 1
ATOM 1596 C CA . SER A 1 198 ? 18.048 10.440 28.766 1.00 58.19 198 SER A CA 1
ATOM 1597 C C . SER A 1 198 ? 17.321 11.636 29.389 1.00 58.19 198 SER A C 1
ATOM 1599 O O . SER A 1 198 ? 17.899 12.322 30.231 1.00 58.19 198 SER A O 1
ATOM 1601 N N . ARG A 1 199 ? 16.066 11.907 29.006 1.00 55.28 199 ARG A N 1
ATOM 1602 C CA . ARG A 1 199 ? 15.328 13.080 29.502 1.00 55.28 199 ARG A CA 1
ATOM 1603 C C . ARG A 1 199 ? 14.667 12.860 30.868 1.00 55.28 199 ARG A C 1
ATOM 1605 O O . ARG A 1 199 ? 14.361 13.836 31.543 1.00 55.28 199 ARG A O 1
ATOM 1612 N N . ASP A 1 200 ? 14.520 11.607 31.295 1.00 56.25 200 ASP A N 1
ATOM 1613 C CA . ASP A 1 200 ? 13.896 11.244 32.578 1.00 56.25 200 ASP A CA 1
ATOM 1614 C C . ASP A 1 200 ? 14.921 10.995 33.709 1.00 56.25 200 ASP A C 1
ATOM 1616 O O . ASP A 1 200 ? 14.571 10.863 34.877 1.00 56.25 200 ASP A O 1
ATOM 1620 N N . GLY A 1 201 ? 16.223 10.984 33.392 1.00 57.41 201 GLY A N 1
ATOM 1621 C CA . GLY A 1 201 ? 17.296 10.727 34.365 1.00 57.41 201 GLY A CA 1
ATOM 1622 C C . GLY A 1 201 ? 17.707 11.921 35.241 1.00 57.41 201 GLY A C 1
ATOM 1623 O O . GLY A 1 201 ? 18.522 11.757 36.146 1.00 57.41 201 GLY A O 1
ATOM 1624 N N . GLY A 1 202 ? 17.176 13.123 34.985 1.00 54.59 202 GLY A N 1
ATOM 1625 C CA . GLY A 1 202 ? 17.638 14.368 35.616 1.00 54.59 202 GLY A CA 1
ATOM 1626 C C . GLY A 1 202 ? 16.815 14.871 36.804 1.00 54.59 202 GLY A C 1
ATOM 1627 O O . GLY A 1 202 ? 17.248 15.795 37.488 1.00 54.59 202 GLY A O 1
ATOM 1628 N N . ARG A 1 203 ? 15.641 14.294 37.092 1.00 53.09 203 ARG A N 1
ATOM 1629 C CA . ARG A 1 203 ? 14.796 14.744 38.210 1.00 53.09 203 ARG A CA 1
ATOM 1630 C C . ARG A 1 203 ? 14.906 13.786 39.391 1.00 53.09 203 ARG A C 1
ATOM 1632 O O . ARG A 1 203 ? 13.961 13.091 39.747 1.00 53.09 203 ARG A O 1
ATOM 1639 N N . ARG A 1 204 ? 16.073 13.794 40.047 1.00 52.44 204 ARG A N 1
ATOM 1640 C CA . ARG A 1 204 ? 16.174 13.391 41.459 1.00 52.44 204 ARG A CA 1
ATOM 1641 C C . ARG A 1 204 ? 15.349 14.378 42.282 1.00 52.44 204 ARG A C 1
ATOM 1643 O O . ARG A 1 204 ? 15.857 15.380 42.773 1.00 52.44 204 ARG A O 1
ATOM 1650 N N . VAL A 1 205 ? 14.054 14.110 42.403 1.00 59.41 205 VAL A N 1
ATOM 1651 C CA . VAL A 1 205 ? 13.250 14.677 43.479 1.00 59.41 205 VAL A CA 1
ATOM 165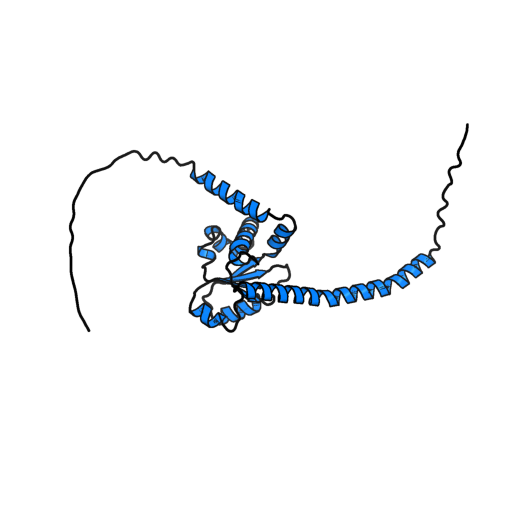2 C C . VAL A 1 205 ? 13.741 13.992 44.748 1.00 59.41 205 VAL A C 1
ATOM 1654 O O . VAL A 1 205 ? 13.441 12.825 44.990 1.00 59.41 205 VAL A O 1
ATOM 1657 N N . SER A 1 206 ? 14.558 14.707 45.520 1.00 57.38 206 SER A N 1
ATOM 1658 C CA . SER A 1 206 ? 14.831 14.386 46.919 1.00 57.38 206 SER A CA 1
ATOM 1659 C C . SER A 1 206 ? 13.500 14.341 47.668 1.00 57.38 206 SER A C 1
ATOM 1661 O O . SER A 1 206 ? 12.996 15.360 48.129 1.00 57.38 206 SER A O 1
ATOM 1663 N N . SER A 1 207 ? 12.906 13.152 47.754 1.00 58.47 207 SER A N 1
ATOM 1664 C CA . SER A 1 207 ? 11.807 12.863 48.667 1.00 58.47 207 SER A CA 1
ATOM 1665 C C . SER A 1 207 ? 12.410 12.668 50.051 1.00 58.47 207 SER A C 1
ATOM 1667 O O . SER A 1 207 ? 12.866 11.588 50.424 1.00 58.47 207 SER A O 1
ATOM 1669 N N . ALA A 1 208 ? 12.471 13.768 50.790 1.00 56.56 208 ALA A N 1
ATOM 1670 C CA . ALA A 1 208 ? 12.564 13.713 52.228 1.00 56.56 208 ALA A CA 1
ATOM 1671 C C . ALA A 1 208 ? 11.167 13.420 52.799 1.00 56.56 208 ALA A C 1
ATOM 1673 O O . ALA A 1 208 ? 10.222 14.163 52.540 1.00 56.56 208 ALA A O 1
ATOM 1674 N N . ASN A 1 209 ? 11.133 12.423 53.690 1.00 56.81 209 ASN A N 1
ATOM 1675 C CA . ASN A 1 209 ? 10.286 12.369 54.888 1.00 56.81 209 ASN A CA 1
ATOM 1676 C C . ASN A 1 209 ? 8.836 11.831 54.741 1.00 56.81 209 ASN A C 1
ATOM 1678 O O . ASN A 1 209 ? 8.276 11.804 53.652 1.00 56.81 209 ASN A O 1
ATOM 1682 N N . PRO A 1 210 ? 8.175 11.448 55.851 1.00 56.53 210 PRO A N 1
ATOM 1683 C CA . PRO A 1 210 ? 8.415 10.261 56.675 1.00 56.53 210 PRO A CA 1
ATOM 1684 C C . PRO A 1 210 ? 7.185 9.332 56.737 1.00 56.53 210 PRO A C 1
ATOM 1686 O O . PRO A 1 210 ? 6.063 9.696 56.396 1.00 56.53 210 PRO A O 1
ATOM 1689 N N . ARG A 1 211 ? 7.390 8.124 57.276 1.00 54.41 211 ARG A N 1
ATOM 1690 C CA . ARG A 1 211 ? 6.309 7.251 57.769 1.00 54.41 211 ARG A CA 1
ATOM 1691 C C . ARG A 1 211 ? 5.437 7.985 58.800 1.00 54.41 211 ARG A C 1
ATOM 1693 O O . ARG A 1 211 ? 5.985 8.670 59.664 1.00 54.41 211 ARG A O 1
ATOM 1700 N N . PRO A 1 212 ? 4.141 7.639 58.867 1.00 57.38 212 PRO A N 1
ATOM 1701 C CA . PRO A 1 212 ? 3.646 7.186 60.161 1.00 57.38 212 PRO A CA 1
ATOM 1702 C C . PRO A 1 212 ? 2.883 5.855 60.122 1.00 57.38 212 PRO A C 1
ATOM 1704 O O . PRO A 1 212 ? 2.201 5.483 59.173 1.00 57.38 212 PRO A O 1
ATOM 1707 N N . ARG A 1 213 ? 3.079 5.153 61.240 1.00 57.00 213 ARG A N 1
ATOM 1708 C CA . ARG A 1 213 ? 2.354 4.012 61.811 1.00 57.00 213 ARG A CA 1
ATOM 1709 C C . ARG A 1 213 ? 0.825 4.136 61.783 1.00 57.00 213 ARG A C 1
ATOM 1711 O O . ARG A 1 213 ? 0.295 5.198 62.077 1.00 57.00 213 ARG A O 1
ATOM 1718 N N . GLY A 1 214 ? 0.191 2.959 61.735 1.00 52.16 214 GLY A N 1
ATOM 1719 C CA . GLY A 1 214 ? -1.120 2.670 62.337 1.00 52.16 214 GLY A CA 1
ATOM 1720 C C . GLY A 1 214 ? -2.283 2.757 61.346 1.00 52.16 214 GLY A C 1
ATOM 1721 O O . GLY A 1 214 ? -2.270 3.612 60.481 1.00 52.16 214 GLY A O 1
ATOM 1722 N N . THR A 1 215 ? -3.317 1.918 61.363 1.00 56.25 215 THR A N 1
ATOM 1723 C CA . THR A 1 215 ? -3.774 0.885 62.303 1.00 56.25 215 THR A CA 1
ATOM 1724 C C . THR A 1 215 ? -4.809 -0.007 61.584 1.00 56.25 215 THR A C 1
ATOM 1726 O O . THR A 1 215 ? -5.497 0.427 60.671 1.00 56.25 215 THR A O 1
ATOM 1729 N N . ALA A 1 216 ? -4.864 -1.275 62.002 1.00 52.97 216 ALA A N 1
ATOM 1730 C CA . ALA A 1 216 ? -6.002 -2.208 62.072 1.00 52.97 216 ALA A CA 1
ATOM 1731 C C . ALA A 1 216 ? -7.258 -2.085 61.153 1.00 52.97 216 ALA A C 1
ATOM 1733 O O . ALA A 1 216 ? -7.985 -1.105 61.199 1.00 52.97 216 ALA A O 1
ATOM 1734 N N . ARG A 1 217 ? -7.563 -3.214 60.468 1.00 51.69 217 ARG A N 1
ATOM 1735 C CA . ARG A 1 217 ? -8.843 -3.994 60.375 1.00 51.69 217 ARG A CA 1
ATOM 1736 C C . ARG A 1 217 ? -10.196 -3.255 60.572 1.00 51.69 217 ARG A C 1
ATOM 1738 O O . ARG A 1 217 ? -10.336 -2.548 61.560 1.00 51.69 217 ARG A O 1
ATOM 1745 N N . PRO A 1 218 ? -11.281 -3.622 59.838 1.00 60.19 218 PRO A N 1
ATOM 1746 C CA . PRO A 1 218 ? -11.838 -4.984 59.919 1.00 60.19 218 PRO A CA 1
ATOM 1747 C C . PRO A 1 218 ? -12.464 -5.584 58.639 1.00 60.19 218 PRO A C 1
ATOM 1749 O O . PRO A 1 218 ? -12.871 -4.902 57.705 1.00 60.19 218 PRO A O 1
ATOM 1752 N N . LYS A 1 219 ? -12.601 -6.919 58.674 1.00 63.75 219 LYS A N 1
ATOM 1753 C CA . LYS A 1 219 ? -13.513 -7.725 57.846 1.00 63.75 219 LYS A CA 1
ATOM 1754 C C . LYS A 1 219 ? -14.959 -7.248 58.041 1.00 63.75 219 LYS A C 1
ATOM 1756 O O . LYS A 1 219 ? -15.402 -7.155 59.185 1.00 63.75 219 LYS A O 1
ATOM 1761 N N . LYS A 1 220 ? -15.734 -7.118 56.961 1.00 60.81 220 LYS A N 1
ATOM 1762 C CA . LYS A 1 220 ? -17.196 -7.261 57.026 1.00 60.81 220 LYS A CA 1
ATOM 1763 C C . LYS A 1 220 ? -17.724 -8.039 55.826 1.00 60.81 220 LYS A C 1
ATOM 1765 O O . LYS A 1 220 ? -17.543 -7.653 54.679 1.00 60.81 220 LYS A O 1
ATOM 1770 N N . ALA A 1 221 ? -18.350 -9.160 56.160 1.00 62.84 221 ALA A N 1
ATOM 1771 C CA . ALA A 1 221 ? -19.176 -9.987 55.304 1.00 62.84 221 ALA A CA 1
ATOM 1772 C C . ALA A 1 221 ? -20.583 -9.381 55.156 1.00 62.84 221 ALA A C 1
ATOM 1774 O O . ALA A 1 221 ? -21.090 -8.791 56.111 1.00 62.84 221 ALA A O 1
ATOM 1775 N N . ARG A 1 222 ? -21.214 -9.593 53.996 1.00 58.31 222 ARG A N 1
ATOM 1776 C CA . ARG A 1 222 ? -22.671 -9.746 53.763 1.00 58.31 222 ARG A CA 1
ATOM 1777 C C . ARG A 1 222 ? -22.849 -9.930 52.248 1.00 58.31 222 ARG A C 1
ATOM 1779 O O . ARG A 1 222 ? -22.406 -9.073 51.504 1.00 58.31 222 ARG A O 1
ATOM 1786 N N . SER A 1 223 ? -23.239 -11.090 51.720 1.00 61.19 223 SER A N 1
ATOM 1787 C CA . SER A 1 223 ? -24.517 -11.814 51.866 1.00 61.19 223 SER A CA 1
ATOM 1788 C C . SER A 1 223 ? -25.729 -10.989 51.426 1.00 61.19 223 SER A C 1
ATOM 1790 O O . SER A 1 223 ? -26.097 -10.031 52.100 1.00 61.19 223 SER A O 1
ATOM 1792 N N . GLY A 1 224 ? -26.355 -11.447 50.341 1.00 58.38 224 GLY A N 1
ATOM 1793 C CA . GLY A 1 224 ? -27.608 -10.995 49.723 1.00 58.38 224 GLY A CA 1
ATOM 1794 C C . GLY A 1 224 ? -27.552 -11.440 48.256 1.00 58.38 224 GLY A C 1
ATOM 1795 O O . GLY A 1 224 ? -26.828 -10.828 47.488 1.00 58.38 224 GLY A O 1
ATOM 1796 N N . THR A 1 225 ? -28.021 -12.613 47.819 1.00 63.97 225 THR A N 1
ATOM 1797 C CA . THR A 1 225 ? -29.323 -13.291 47.980 1.00 63.97 225 THR A CA 1
ATOM 1798 C C . THR A 1 225 ? -30.481 -12.522 47.336 1.00 63.97 225 THR A C 1
ATOM 1800 O O . THR A 1 225 ? -30.863 -11.487 47.869 1.00 63.97 225 THR A O 1
ATOM 1803 N N . ARG A 1 226 ? -31.095 -13.157 46.313 1.00 59.50 226 ARG A N 1
ATOM 1804 C CA . ARG A 1 226 ? -32.472 -12.966 45.785 1.00 59.50 226 ARG A CA 1
ATOM 1805 C C . ARG A 1 226 ? -32.749 -11.637 45.070 1.00 59.50 226 ARG A C 1
ATOM 1807 O O . ARG A 1 226 ? -32.227 -10.615 45.469 1.00 59.50 226 ARG A O 1
ATOM 1814 N N . ASN A 1 227 ? -33.562 -11.516 44.025 1.00 56.81 227 ASN A N 1
ATOM 1815 C CA . ASN A 1 227 ? -34.675 -12.238 43.377 1.00 56.81 227 ASN A CA 1
ATOM 1816 C C . ASN A 1 227 ? -34.659 -11.721 41.905 1.00 56.81 227 ASN A C 1
ATOM 1818 O O . ASN A 1 227 ? -34.087 -10.658 41.680 1.00 56.81 227 ASN A O 1
ATOM 1822 N N . GLN A 1 228 ? -35.226 -12.313 40.859 1.00 58.25 228 GLN A N 1
ATOM 1823 C CA . GLN A 1 228 ? -36.369 -13.197 40.651 1.00 58.25 228 GLN A CA 1
ATOM 1824 C C . GLN A 1 228 ? -36.196 -13.807 39.250 1.00 58.25 228 GLN A C 1
ATOM 1826 O O . GLN A 1 228 ? -35.591 -13.111 38.401 1.00 58.25 228 GLN A O 1
#

Sequence (228 aa):
MDQGTSADGVNPELPWYWKLFGILLALPIVLVLRTLSLCLWPINAFTRFMSERRSMRRQGRYLPMSKIRAWMIEQPGTLIVDHPTLDPDFAYAWWTPDDVLAESPLARGAAAAFRQPEKPMIRPQWEAWCWGKYTHKEKGSAYLLASIQGESVVNQLQQRFPDVPVLRTWSGLMEVIEESAPGMADTLMKERRSTTRSRDGGRRVSSANPRPRGTARPKKARSGTRNQ

pLDDT: mean 81.98, std 16.19, range [47.0, 98.06]

Foldseek 3Di:
DDDDDDPPPPDPDDPPVVVVVVCVVVVVVVVVVVVVCVVVVVVVVVVVQVVLQVLCVVVVQADEPVRVVVVCVVAAWAWEWEALDPPPQFIWIWIDSDPLLVPDPLNVPVVVVVVPVPDPPSQVVSQLVCCQAAVPSPRHDIHTHDGGRNVVVVVVVCVVVVPHHYHYHYCNVVVVCCVVPPCVSVVVVVVVVVVVVVVPPPDPPPDDDDDDDDDDDDDDDDDDDDDD

Secondary structure (DS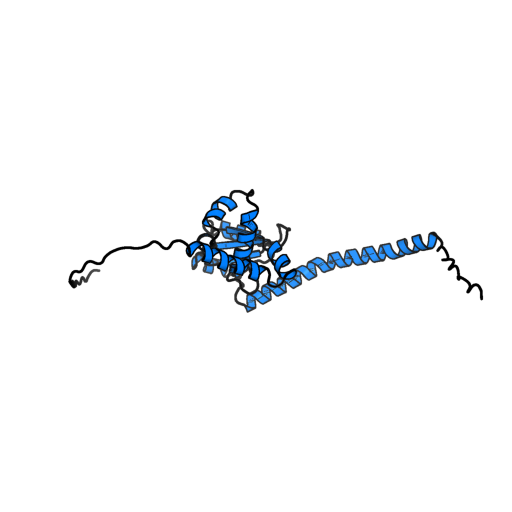SP, 8-state):
---------------HHHHHHHHHHHHHHHHHHHHHHHHHHHHHHHHHHHHHHHHHHHTT-B--HHHHHHHHHHS--EEEEE-SSS-TT-BEEEEESS-HHHH-TTHHHHHHHTT-TT-TTHHHHHHHHHIIIII-TTT--PEEEESSBHHHHHHHHHHH-TTS-EEEE--HHHHHHHHHSTTHHHHHHHHHHHHHHHSSTT--------------------------